Protein AF-A0A191ZYH9-F1 (afdb_monomer_lite)

Secondary structure (DSSP, 8-state):
-TT--BTTTB-EEEEEEEETTEEEEEEEE-SB-TTT--B--SS-SSHHHHHHHHHHHHHHHHHTTPPB-PPPTT--------TTSTTHHHHHHHHHHHHHHHHHHHHTTS--SHHHHHHHHHHTT-EEEEE-SSEEEEEPTT-SSEEEEESGGGSTT--HHHHHHHHHHHHSPB---HHHHHHHHHHHHHHHHHHHHHHIIIIISPPP---------PPPGGGS-HHHHHHHHHHHHTTPPPPPPP----------------THHHHHHHHHHTTS----------------

Organism: NCBI:txid190721

Sequence (292 aa):
MPGLEVDKNFADFWVLHRDKSNVELHFLVANTELKTGQQLNIHPPGQKNIDFFNAFSAVMNDNFGFAQVVPDPLKIALKPFEAKSPNGKKDKKAKNDFAQVLHSEIVNGAISNRNQLIGYMKRHGLDVQAVGSEFVTVRLPGAGRNTRLKGPLFSKDSDYAALVAEHHQSKISKFLTPAEAKDQQEKLIVGIRARTVFNQRRYLTPKPGAKRTHSASKLPTANLPHRVARRQDEQDQKVKPVTSLSTTGSLHILHRPAAKPNSLEIVLSVMLLILSPLHHPTSAEEPASHQS

Foldseek 3Di:
DQQDDEPQFKDKDWDWDDPDNDTDIDMDIPLAGPPPRHGNDPQDDDDLSVLLVLLVQQLVCQVVVHFRQQDQQLQFPDPQDPPPDPVSVVVVVVVVVVSVVLSVCLLVPVDQAQVSSVVVCVVVPWAFDDQDQFWTWTDDVPDPDIDITGGLRRHHPRGSVVSSVSNVVSPDGHHDDPVRSVVSVVSNVVSSVVVSVVCCVPPVDDDPDPPPPPPPPPDPCPPPDPVVVVVVVVVVVVDDDDDDDDDDDDDDDDDDDDDDDDPVCVVVVVVVVSRDDDDDDDDDDDDDDDDD

Radius of gyration: 28.48 Å; chains: 1; bounding box: 78×46×101 Å

Structure (mmCIF, N/CA/C/O backbone):
data_AF-A0A191ZYH9-F1
#
_entry.id   AF-A0A191ZYH9-F1
#
loop_
_atom_site.group_PDB
_atom_site.id
_atom_site.type_symbol
_atom_site.label_atom_id
_atom_site.label_alt_id
_atom_site.label_comp_id
_atom_site.label_asym_id
_atom_site.label_entity_id
_atom_site.label_seq_id
_atom_site.pdbx_PDB_ins_code
_atom_site.Cartn_x
_atom_site.Cartn_y
_atom_site.Cartn_z
_atom_site.occupancy
_atom_site.B_iso_or_equiv
_atom_site.auth_seq_id
_atom_site.auth_comp_id
_atom_site.auth_asym_id
_atom_site.auth_atom_id
_atom_site.pdbx_PDB_model_num
ATOM 1 N N . MET A 1 1 ? -11.128 -2.055 18.474 1.00 86.31 1 MET A N 1
ATOM 2 C CA . MET A 1 1 ? -11.125 -0.712 17.848 1.00 86.31 1 MET A CA 1
ATOM 3 C C . MET A 1 1 ? -10.832 0.353 18.909 1.00 86.31 1 MET A C 1
ATOM 5 O O . MET A 1 1 ? -11.530 0.333 19.914 1.00 86.31 1 MET A O 1
ATOM 9 N N . PRO A 1 2 ? -9.851 1.267 18.740 1.00 91.75 2 PRO A N 1
ATOM 10 C CA . PRO A 1 2 ? -9.427 2.179 19.813 1.00 91.75 2 PRO A CA 1
ATOM 11 C C . PRO A 1 2 ? -10.582 2.976 20.438 1.00 91.75 2 PRO A C 1
ATOM 13 O O . PRO A 1 2 ? -11.322 3.655 19.721 1.00 91.75 2 PRO A O 1
ATOM 16 N N . GLY A 1 3 ? -10.743 2.877 21.759 1.00 92.38 3 GLY A N 1
ATOM 17 C CA . GLY A 1 3 ? -11.747 3.621 22.525 1.00 92.38 3 GLY A CA 1
ATOM 18 C C . GLY A 1 3 ? -13.200 3.168 22.364 1.00 92.38 3 GLY A C 1
ATOM 19 O O . GLY A 1 3 ? -14.081 3.884 22.828 1.00 92.38 3 GLY A O 1
ATOM 20 N N . LEU A 1 4 ? -13.461 2.037 21.700 1.00 93.12 4 LEU A N 1
ATOM 21 C CA . LEU A 1 4 ? -14.793 1.446 21.546 1.00 93.12 4 LEU A CA 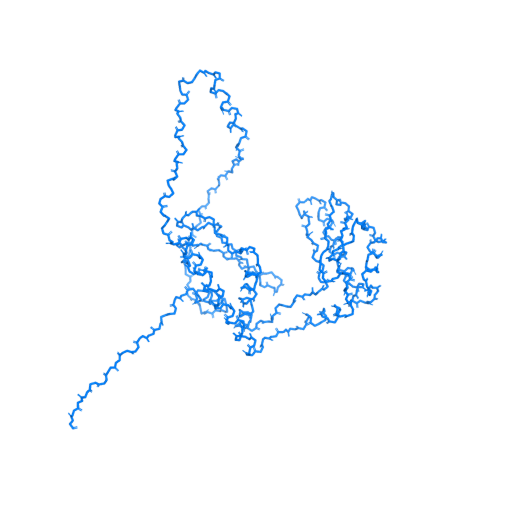1
ATOM 22 C C . LEU A 1 4 ? -14.810 0.031 22.136 1.00 93.12 4 LEU A C 1
ATOM 24 O O . LEU A 1 4 ? -13.817 -0.688 22.033 1.00 93.12 4 LEU A O 1
ATOM 28 N N . GLU A 1 5 ? -15.943 -0.373 22.703 1.00 92.94 5 GLU A N 1
ATOM 29 C CA . GLU A 1 5 ? -16.134 -1.699 23.302 1.00 92.94 5 GLU A CA 1
ATOM 30 C C . GLU A 1 5 ? -16.643 -2.720 22.261 1.00 92.94 5 GLU A C 1
ATOM 32 O O . GLU A 1 5 ? -17.544 -2.414 21.470 1.00 92.94 5 GLU A O 1
ATOM 37 N N . VAL A 1 6 ? -16.066 -3.929 22.269 1.00 91.19 6 VAL A N 1
ATOM 38 C CA . VAL A 1 6 ? -16.527 -5.094 21.480 1.00 91.19 6 VAL A CA 1
ATOM 39 C C . VAL A 1 6 ? -17.964 -5.446 21.867 1.00 91.19 6 VAL A C 1
ATOM 41 O O . VAL A 1 6 ? -18.349 -5.275 23.022 1.00 91.19 6 VAL A O 1
ATOM 44 N N . ASP A 1 7 ? -18.769 -5.865 20.890 1.00 89.81 7 ASP A N 1
ATOM 45 C CA . ASP A 1 7 ? -20.184 -6.271 20.990 1.00 89.81 7 ASP A CA 1
ATOM 46 C C . ASP A 1 7 ? -21.160 -5.208 21.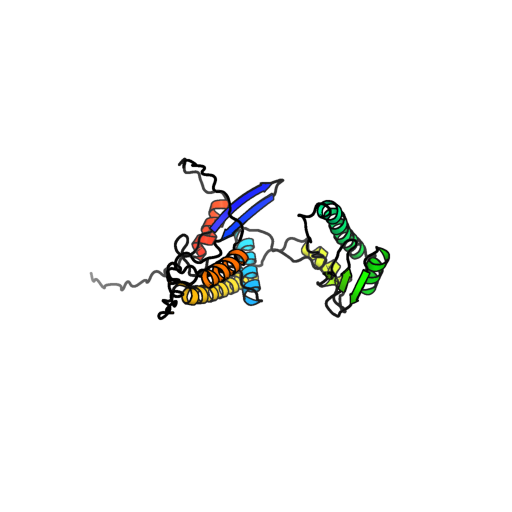513 1.00 89.81 7 ASP A C 1
ATOM 48 O O . ASP A 1 7 ? -22.379 -5.374 21.465 1.00 89.81 7 ASP A O 1
ATOM 52 N N . LYS A 1 8 ? -20.642 -4.062 21.951 1.00 92.75 8 LYS A N 1
ATOM 53 C CA . LYS A 1 8 ? -21.421 -2.922 22.425 1.00 92.75 8 LYS A CA 1
ATOM 54 C C . LYS A 1 8 ? -21.371 -1.759 21.453 1.00 92.75 8 LYS A C 1
ATOM 56 O O . LYS A 1 8 ? -22.404 -1.151 21.192 1.00 92.75 8 LYS A O 1
ATOM 61 N N . ASN A 1 9 ? -20.185 -1.418 20.952 1.00 93.75 9 ASN A N 1
ATOM 62 C CA . ASN A 1 9 ? -19.989 -0.305 20.025 1.00 93.75 9 ASN A CA 1
ATOM 63 C C . ASN A 1 9 ? -19.652 -0.773 18.612 1.00 93.75 9 ASN A C 1
ATOM 65 O O . ASN A 1 9 ? -20.014 -0.118 17.637 1.00 93.75 9 ASN A O 1
ATOM 69 N N . PHE A 1 10 ? -18.959 -1.898 18.480 1.00 94.12 10 PHE A N 1
ATOM 70 C CA . PHE A 1 10 ? -18.644 -2.489 17.187 1.00 94.12 10 PHE A CA 1
ATOM 71 C C . PHE A 1 10 ? -18.711 -4.009 17.282 1.00 94.12 10 PHE A C 1
ATOM 73 O O . PHE A 1 10 ? -18.516 -4.571 18.353 1.00 94.12 10 PHE A O 1
ATOM 80 N N . ALA A 1 11 ? -18.966 -4.646 16.146 1.00 91.94 11 ALA A N 1
ATOM 81 C CA . ALA A 1 11 ? -18.867 -6.087 15.988 1.00 91.94 11 ALA A CA 1
ATOM 82 C C . ALA A 1 11 ? -17.930 -6.382 14.820 1.00 91.94 11 ALA A C 1
ATOM 84 O O . ALA A 1 11 ? -17.982 -5.704 13.780 1.00 91.94 11 ALA A O 1
ATOM 85 N N . ASP A 1 12 ? -17.089 -7.387 15.001 1.00 91.62 12 ASP A N 1
ATOM 86 C CA . ASP A 1 12 ? -16.217 -7.944 13.986 1.00 91.62 12 ASP A CA 1
ATOM 87 C C . ASP A 1 12 ? -16.414 -9.457 13.861 1.00 91.62 12 ASP A C 1
ATOM 89 O O . ASP A 1 12 ? -16.941 -10.135 14.738 1.00 91.62 12 ASP A O 1
ATOM 93 N N . PHE A 1 13 ? -16.056 -9.985 12.699 1.00 91.75 13 PHE A N 1
ATOM 94 C CA . PHE A 1 13 ? -16.182 -11.394 12.371 1.00 91.75 13 PHE A CA 1
ATOM 95 C C . PHE A 1 13 ? -14.953 -11.829 11.594 1.00 91.75 13 PHE A C 1
ATOM 97 O O . PHE A 1 13 ? -14.580 -11.184 10.615 1.00 91.75 13 PHE A O 1
ATOM 104 N N . TRP A 1 14 ? -14.339 -12.927 12.017 1.00 92.44 14 TRP A N 1
ATOM 105 C CA . TRP A 1 14 ? -13.072 -13.407 11.485 1.00 92.44 14 TRP A CA 1
ATOM 106 C C . TRP A 1 14 ? -13.257 -14.757 10.796 1.00 92.44 14 TRP A C 1
ATOM 108 O O . TRP A 1 14 ? -13.919 -15.651 11.319 1.00 92.44 14 TRP A O 1
ATOM 118 N N . VAL A 1 15 ? -12.644 -14.909 9.625 1.00 91.44 15 VAL A N 1
ATOM 119 C CA . VAL A 1 15 ? -12.642 -16.144 8.842 1.00 91.44 15 VAL A CA 1
ATOM 120 C C . VAL A 1 15 ? -11.205 -16.553 8.577 1.00 91.44 15 VAL A C 1
ATOM 122 O O . VAL A 1 15 ? -10.461 -15.857 7.886 1.00 91.44 15 VAL A O 1
ATOM 125 N N . LEU A 1 16 ? -10.831 -17.707 9.116 1.00 90.75 16 LEU A N 1
ATOM 126 C CA . LEU A 1 16 ? -9.547 -18.340 8.863 1.00 90.75 16 LEU A CA 1
ATOM 127 C C . LEU A 1 16 ? -9.674 -19.275 7.658 1.00 90.75 16 LEU A C 1
ATOM 129 O O . LEU A 1 16 ? -10.342 -20.305 7.732 1.00 90.75 16 LEU A O 1
ATOM 133 N N . HIS A 1 17 ? -9.006 -18.942 6.564 1.00 90.12 17 HIS A N 1
ATOM 134 C CA . HIS A 1 17 ? -8.813 -19.830 5.428 1.00 90.12 17 HIS A CA 1
ATOM 135 C C . HIS A 1 17 ? -7.447 -20.510 5.537 1.00 90.12 17 HIS A C 1
ATOM 137 O O . HIS A 1 17 ? -6.423 -19.871 5.777 1.00 90.12 17 HIS A O 1
ATOM 143 N N . ARG A 1 18 ? -7.430 -21.830 5.355 1.00 88.19 18 ARG A N 1
ATOM 144 C CA . ARG A 1 18 ? -6.206 -22.628 5.245 1.00 88.19 18 ARG A CA 1
ATOM 145 C C . ARG A 1 18 ? -6.227 -23.292 3.871 1.00 88.19 18 ARG A C 1
ATOM 147 O O . ARG A 1 18 ? -6.853 -24.336 3.719 1.00 88.19 18 ARG A O 1
ATOM 154 N N . ASP A 1 19 ? -5.609 -22.664 2.873 1.00 81.81 19 ASP A N 1
ATOM 155 C CA . ASP A 1 19 ? -5.443 -23.240 1.527 1.00 81.81 19 ASP A CA 1
ATOM 156 C C . ASP A 1 19 ? -3.950 -23.321 1.183 1.00 81.81 19 ASP A C 1
ATOM 158 O O . ASP A 1 19 ? -3.183 -22.413 1.499 1.00 81.81 19 ASP A O 1
ATOM 162 N N . LYS A 1 20 ? -3.543 -24.420 0.535 1.00 62.19 20 LYS A N 1
ATOM 163 C CA . LYS A 1 20 ? -2.220 -24.626 -0.097 1.00 62.19 20 LYS A CA 1
ATOM 164 C C . LYS A 1 20 ? -1.048 -23.977 0.648 1.00 62.19 20 LYS A C 1
ATOM 166 O O . LYS A 1 20 ? -0.372 -23.103 0.111 1.00 62.19 20 LYS A O 1
ATOM 171 N N . SER A 1 21 ? -0.794 -24.432 1.874 1.00 76.12 21 SER A N 1
ATOM 172 C CA . SER A 1 21 ? 0.316 -24.012 2.754 1.00 76.12 21 SER A CA 1
ATOM 173 C C . SER A 1 21 ? 0.259 -22.590 3.328 1.00 76.12 21 SER A C 1
ATOM 175 O O . SER A 1 21 ? 1.057 -22.287 4.210 1.00 76.12 21 SER A O 1
ATOM 177 N N . ASN A 1 22 ? -0.707 -21.756 2.930 1.00 77.12 22 ASN A N 1
ATOM 178 C CA . ASN A 1 22 ? -0.874 -20.412 3.477 1.00 77.12 22 ASN A CA 1
ATOM 179 C C . ASN A 1 22 ? -2.075 -20.329 4.421 1.00 77.12 22 ASN A C 1
ATOM 181 O O . ASN A 1 22 ? -3.133 -20.926 4.203 1.00 77.12 22 ASN A O 1
ATOM 185 N N . VAL A 1 23 ? -1.895 -19.549 5.482 1.00 86.00 23 VAL A N 1
ATOM 186 C CA . VAL A 1 23 ? -2.974 -19.140 6.373 1.00 86.00 23 VAL A CA 1
ATOM 187 C C . VAL A 1 23 ? -3.414 -17.744 5.955 1.00 86.00 23 VAL A C 1
ATOM 189 O O . VAL A 1 23 ? -2.651 -16.788 6.062 1.00 86.00 23 VAL A O 1
ATOM 192 N N . GLU A 1 24 ? -4.650 -17.632 5.487 1.00 87.19 24 GLU A N 1
ATOM 193 C CA . GLU A 1 24 ? -5.276 -16.359 5.149 1.00 87.19 24 GLU A CA 1
ATOM 194 C C . GLU A 1 24 ? -6.335 -16.034 6.199 1.00 87.19 24 GLU A C 1
ATOM 196 O O . GLU A 1 24 ? -7.191 -16.857 6.522 1.00 87.19 24 GLU A O 1
ATOM 201 N N . LEU A 1 25 ? -6.280 -14.825 6.749 1.00 87.88 25 LEU A N 1
ATOM 202 C CA . LEU A 1 25 ? -7.229 -14.363 7.748 1.00 87.88 25 LEU A CA 1
ATOM 203 C C . LEU A 1 25 ? -8.025 -13.197 7.169 1.00 87.88 25 LEU A C 1
ATOM 205 O O . LEU A 1 25 ? -7.507 -12.096 6.982 1.00 87.88 25 LEU A O 1
ATOM 209 N N . HIS A 1 26 ? -9.292 -13.448 6.867 1.00 89.81 26 HIS A N 1
ATOM 210 C CA . HIS A 1 26 ? -10.232 -12.403 6.496 1.00 89.81 26 HIS A CA 1
ATOM 211 C C . HIS A 1 26 ? -10.975 -11.924 7.732 1.00 89.81 26 HIS A C 1
ATOM 213 O O . HIS A 1 26 ? -11.264 -12.701 8.639 1.00 89.81 26 HIS A O 1
ATOM 219 N N . PHE A 1 27 ? -11.336 -10.649 7.741 1.00 91.12 27 PHE A N 1
ATOM 220 C CA . PHE A 1 27 ? -12.215 -10.112 8.761 1.00 91.12 27 PHE A CA 1
ATOM 221 C C . PHE A 1 27 ? -13.241 -9.173 8.143 1.00 91.12 27 PHE A C 1
ATOM 223 O O . PHE A 1 27 ? -13.002 -8.527 7.118 1.00 91.12 27 PHE A O 1
ATOM 230 N N . LEU A 1 28 ? -14.401 -9.115 8.778 1.00 90.31 28 LEU A N 1
ATOM 231 C CA . LEU A 1 28 ? -15.476 -8.189 8.489 1.00 90.31 28 LEU A CA 1
ATOM 232 C C . LEU A 1 28 ? -15.724 -7.370 9.745 1.00 90.31 28 LEU A C 1
ATOM 234 O O . LEU A 1 28 ? -15.682 -7.896 10.849 1.00 90.31 28 LEU A O 1
ATOM 238 N N . VAL A 1 29 ? -16.001 -6.084 9.573 1.00 90.50 29 VAL A N 1
ATOM 239 C CA . VAL A 1 29 ? -16.438 -5.211 10.664 1.00 90.50 29 VAL A CA 1
ATOM 240 C C . VAL A 1 29 ? -17.733 -4.557 10.233 1.00 90.50 29 VAL A C 1
ATOM 242 O O . VAL A 1 29 ? -17.851 -4.116 9.083 1.00 90.50 29 VAL A O 1
ATOM 245 N N . ALA A 1 30 ? -18.700 -4.475 11.146 1.00 91.62 30 ALA A N 1
ATOM 246 C CA . ALA A 1 30 ? -19.907 -3.704 10.903 1.00 91.62 30 ALA A CA 1
ATOM 247 C C . ALA A 1 30 ? -19.522 -2.262 10.531 1.00 91.62 30 ALA A C 1
ATOM 249 O O . ALA A 1 30 ? -18.830 -1.564 11.272 1.00 91.62 30 ALA A O 1
ATOM 250 N N . ASN A 1 31 ? -19.998 -1.786 9.380 1.00 93.69 31 ASN A N 1
ATOM 251 C CA . ASN A 1 31 ? -19.750 -0.419 8.907 1.00 93.69 31 ASN A CA 1
ATOM 252 C C . ASN A 1 31 ? -20.558 0.643 9.682 1.00 93.69 31 ASN A C 1
ATOM 254 O O . ASN A 1 31 ? -20.683 1.784 9.231 1.00 93.69 31 ASN A O 1
ATOM 258 N N . THR A 1 32 ? -21.140 0.257 10.816 1.00 94.19 32 THR A N 1
ATOM 259 C CA . THR A 1 32 ? -22.060 1.026 11.645 1.00 94.19 32 THR A CA 1
ATOM 260 C C . THR A 1 32 ? -21.678 0.814 13.104 1.00 94.19 32 THR A C 1
ATOM 262 O O . THR A 1 32 ? -21.444 -0.316 13.527 1.00 94.19 32 THR A O 1
ATOM 265 N N . GLU A 1 33 ? -21.606 1.899 13.869 1.00 94.69 33 GLU A N 1
ATOM 266 C CA . GLU A 1 33 ? -21.411 1.848 15.315 1.00 94.69 33 GLU A CA 1
ATOM 267 C C . GLU A 1 33 ? -22.738 1.458 15.979 1.00 94.69 33 GLU A C 1
ATOM 269 O O . GLU A 1 33 ? -23.782 2.062 15.712 1.00 94.69 33 GLU A O 1
ATOM 274 N N . LEU A 1 34 ? -22.692 0.409 16.800 1.00 93.56 34 LEU A N 1
ATOM 275 C CA . LEU A 1 34 ? -23.867 -0.359 17.213 1.00 93.56 34 LEU A CA 1
ATOM 276 C C . LEU A 1 34 ? -24.820 0.427 18.123 1.00 93.56 34 LEU A C 1
ATOM 278 O O . LEU A 1 34 ? -26.026 0.193 18.066 1.00 93.56 34 LEU A O 1
ATOM 282 N N . LYS A 1 35 ? -24.328 1.384 18.925 1.00 92.44 35 LYS A N 1
ATOM 283 C CA . LYS A 1 35 ? -25.194 2.189 19.807 1.00 92.44 35 LYS A CA 1
ATOM 284 C C . LYS A 1 35 ? -25.857 3.363 19.106 1.00 92.44 35 LYS A C 1
ATOM 286 O O . LYS A 1 35 ? -27.018 3.671 19.359 1.00 92.44 35 LYS A O 1
ATOM 291 N N . THR A 1 36 ? -25.103 4.076 18.283 1.00 90.62 36 THR A N 1
ATOM 292 C CA . THR A 1 36 ? -25.531 5.349 17.694 1.00 90.62 36 THR A CA 1
ATOM 293 C C . THR A 1 36 ? -26.125 5.188 16.300 1.00 90.62 36 THR A C 1
ATOM 295 O O . THR A 1 36 ? -26.728 6.136 15.792 1.00 90.62 36 THR A O 1
ATOM 298 N N . GLY A 1 37 ? -25.937 4.033 15.652 1.00 91.44 37 GLY A N 1
ATOM 299 C CA . GLY A 1 37 ? -26.361 3.790 14.270 1.00 91.44 37 GLY A CA 1
ATOM 300 C C . GLY A 1 37 ? -25.603 4.646 13.249 1.00 91.44 37 GLY A C 1
ATOM 301 O O . GLY A 1 37 ? -26.034 4.796 12.107 1.00 91.44 37 GLY A O 1
ATOM 302 N N . GLN A 1 38 ? -24.498 5.272 13.658 1.00 91.56 38 GLN A N 1
ATOM 303 C CA . GLN A 1 38 ? -23.696 6.129 12.793 1.00 91.56 38 GLN A CA 1
ATOM 304 C C . GLN A 1 38 ? -22.694 5.295 12.009 1.00 91.56 38 GLN A C 1
ATOM 306 O O . GLN A 1 38 ? -22.170 4.311 12.519 1.00 91.56 38 GLN A O 1
ATOM 311 N N . GLN A 1 39 ? -22.376 5.724 10.788 1.00 94.31 39 GLN A N 1
ATOM 312 C CA . GLN A 1 39 ? -21.370 5.041 9.983 1.00 94.31 39 GLN A CA 1
ATOM 313 C C . GLN A 1 39 ? -20.022 4.988 10.720 1.00 94.31 39 GLN A C 1
ATOM 315 O O . GLN A 1 39 ? -19.502 6.022 11.147 1.00 94.31 39 GLN A O 1
ATOM 320 N N . LEU A 1 40 ? -19.458 3.785 10.807 1.00 92.69 40 LEU A N 1
ATOM 321 C CA . LEU A 1 40 ? -18.174 3.476 11.420 1.00 92.69 40 LEU A CA 1
ATOM 322 C C . LEU A 1 40 ? -17.159 3.148 10.327 1.00 92.69 40 LEU A C 1
ATOM 324 O O . LEU A 1 40 ? -17.118 2.043 9.794 1.00 92.69 40 LEU A O 1
ATOM 328 N N . ASN A 1 41 ? -16.335 4.132 9.968 1.00 91.56 41 ASN A N 1
ATOM 329 C CA . ASN A 1 41 ? -15.239 3.918 9.028 1.00 91.56 41 ASN A CA 1
ATOM 330 C C . ASN A 1 41 ? -13.971 3.531 9.789 1.00 91.56 41 ASN A C 1
ATOM 332 O O . ASN A 1 41 ? -13.385 4.393 10.442 1.00 91.56 41 ASN A O 1
ATOM 336 N N . ILE A 1 42 ? -13.542 2.273 9.681 1.00 89.62 42 ILE A N 1
ATOM 337 C CA . ILE A 1 42 ? -12.370 1.731 10.388 1.00 89.62 42 ILE A CA 1
ATOM 338 C C . ILE A 1 42 ? -11.033 2.146 9.765 1.00 89.62 42 ILE A C 1
ATOM 340 O O . ILE A 1 42 ? -10.027 2.169 10.467 1.00 89.62 42 ILE A O 1
ATOM 344 N N . HIS A 1 43 ? -11.037 2.520 8.484 1.00 89.25 43 HIS A N 1
ATOM 345 C CA . HIS A 1 43 ? -9.844 2.851 7.708 1.00 89.25 43 HIS A CA 1
ATOM 346 C C . HIS A 1 43 ? -10.078 4.149 6.911 1.00 89.25 43 HIS A C 1
ATOM 348 O O . HIS A 1 43 ? -10.263 4.125 5.686 1.00 89.25 43 HIS A O 1
ATOM 354 N N . PRO A 1 44 ? -10.150 5.306 7.599 1.00 89.44 44 PRO A N 1
ATOM 355 C CA . PRO A 1 44 ? -10.304 6.595 6.939 1.00 89.44 44 PRO A CA 1
ATOM 356 C C . PRO A 1 44 ? -9.147 6.874 5.967 1.00 89.44 44 PRO A C 1
ATOM 358 O O . PRO A 1 44 ? -8.016 6.455 6.209 1.00 89.44 44 PRO A O 1
ATOM 361 N N . PRO A 1 45 ? -9.402 7.595 4.863 1.00 90.81 45 PRO A N 1
ATOM 362 C CA . PRO A 1 45 ? -8.341 7.973 3.940 1.00 90.81 45 PRO A CA 1
ATOM 363 C C . PRO A 1 45 ? -7.364 8.964 4.591 1.00 90.81 45 PRO A C 1
ATOM 365 O O . PRO A 1 45 ? -7.733 9.724 5.488 1.00 90.81 45 PRO A O 1
ATOM 368 N N . GLY A 1 46 ? -6.135 9.006 4.076 1.00 93.38 46 GLY A N 1
ATOM 369 C CA . GLY A 1 46 ? -5.127 10.007 4.434 1.00 93.38 46 GLY A CA 1
ATOM 370 C C . GLY A 1 46 ? -3.876 9.427 5.090 1.00 93.38 46 GLY A C 1
ATOM 371 O O . GLY A 1 46 ? -3.897 8.332 5.652 1.00 93.38 46 GLY A O 1
ATOM 372 N N . GLN A 1 47 ? -2.786 10.198 5.026 1.00 93.69 47 GLN A N 1
ATOM 373 C CA . GLN A 1 47 ? -1.449 9.747 5.419 1.00 93.69 47 GLN A CA 1
ATOM 374 C C . GLN A 1 47 ? -1.380 9.302 6.884 1.00 93.69 47 GLN A C 1
ATOM 376 O O . GLN A 1 47 ? -0.902 8.215 7.164 1.00 93.69 47 GLN A O 1
ATOM 381 N N . LYS A 1 48 ? -1.990 10.061 7.806 1.00 92.50 48 LYS A N 1
ATOM 382 C CA . LYS A 1 48 ? -2.009 9.716 9.239 1.00 92.50 48 LYS A CA 1
ATOM 383 C C . LYS A 1 48 ? -2.594 8.328 9.526 1.00 92.50 48 LYS A C 1
ATOM 385 O O . LYS A 1 48 ? -2.137 7.651 10.437 1.00 92.50 48 LYS A O 1
ATOM 390 N N . ASN A 1 49 ? -3.622 7.915 8.778 1.00 92.31 49 ASN A N 1
ATOM 391 C CA . ASN A 1 49 ? -4.203 6.583 8.939 1.00 92.31 49 ASN A CA 1
ATOM 392 C C . ASN A 1 49 ? -3.287 5.508 8.347 1.00 92.31 49 ASN A C 1
ATOM 394 O O . ASN A 1 49 ? -3.110 4.464 8.960 1.00 92.31 49 ASN A O 1
ATOM 398 N N . ILE A 1 50 ? -2.690 5.776 7.183 1.00 93.06 50 ILE A N 1
ATOM 399 C CA . ILE A 1 50 ? -1.717 4.871 6.557 1.00 93.06 50 ILE A CA 1
ATOM 400 C C . ILE A 1 50 ? -0.536 4.635 7.507 1.00 93.06 50 ILE A C 1
ATOM 402 O O . ILE A 1 50 ? -0.210 3.487 7.786 1.00 93.06 50 ILE A O 1
ATOM 406 N N . ASP A 1 51 ? 0.034 5.696 8.080 1.00 94.75 51 ASP A N 1
ATOM 407 C CA . ASP A 1 51 ? 1.152 5.605 9.025 1.00 94.75 51 ASP A CA 1
ATOM 408 C C . ASP A 1 51 ? 0.770 4.811 10.282 1.00 94.75 51 ASP A C 1
ATOM 410 O O . ASP A 1 51 ? 1.542 3.979 10.750 1.00 94.75 51 ASP A O 1
ATOM 414 N N . PHE A 1 52 ? -0.448 5.014 10.797 1.00 93.75 52 PHE A N 1
ATOM 415 C CA . PHE A 1 52 ? -0.970 4.262 11.938 1.00 93.75 52 PHE A CA 1
ATOM 416 C C . PHE A 1 52 ? -1.083 2.757 11.652 1.00 93.75 52 PHE A C 1
ATOM 418 O O . PHE A 1 52 ? -0.638 1.943 12.460 1.00 93.75 52 PHE A O 1
ATOM 425 N N . PHE A 1 53 ? -1.641 2.376 10.499 1.00 93.25 53 PHE A N 1
ATOM 426 C CA . PHE A 1 53 ? -1.752 0.969 10.097 1.00 93.25 53 PHE A CA 1
ATOM 427 C C . PHE A 1 53 ? -0.392 0.344 9.765 1.00 93.25 53 PHE A C 1
ATOM 429 O O . PHE A 1 53 ? -0.181 -0.836 10.050 1.00 93.25 53 PHE A O 1
ATOM 436 N N . ASN A 1 54 ? 0.539 1.121 9.209 1.00 94.69 54 ASN A N 1
ATOM 437 C CA . ASN A 1 54 ? 1.909 0.674 8.971 1.00 94.69 54 ASN A CA 1
ATOM 438 C C . ASN A 1 54 ? 2.630 0.396 10.296 1.00 94.69 54 ASN A C 1
ATOM 440 O O . ASN A 1 54 ? 3.209 -0.675 10.440 1.00 94.69 54 ASN A O 1
ATOM 444 N N . ALA A 1 55 ? 2.518 1.294 11.282 1.00 96.38 55 ALA A N 1
ATOM 445 C CA . ALA A 1 55 ? 3.080 1.088 12.617 1.00 96.38 55 ALA A CA 1
ATOM 446 C C . ALA A 1 55 ? 2.456 -0.126 13.320 1.00 96.38 55 ALA A C 1
ATOM 448 O O . ALA A 1 55 ? 3.171 -0.951 13.882 1.00 96.38 55 ALA A O 1
ATOM 449 N N . PHE A 1 56 ? 1.129 -0.287 13.230 1.00 95.38 56 PHE A N 1
ATOM 450 C CA . PHE A 1 56 ? 0.445 -1.483 13.728 1.00 95.38 56 PHE A CA 1
ATOM 451 C C . PHE A 1 56 ? 0.998 -2.756 13.083 1.00 95.38 56 PHE A C 1
ATOM 453 O O . PHE A 1 56 ? 1.373 -3.684 13.790 1.00 95.38 56 PHE A O 1
ATOM 460 N N . SER A 1 57 ? 1.093 -2.785 11.753 1.00 94.56 57 SER A N 1
ATOM 461 C CA . SER A 1 57 ? 1.612 -3.946 11.024 1.00 94.56 57 SER A CA 1
ATOM 462 C C . SER A 1 57 ? 3.054 -4.251 11.427 1.00 94.56 57 SER A C 1
ATOM 464 O O . SER A 1 57 ? 3.386 -5.409 11.654 1.00 94.56 57 SER A O 1
ATOM 466 N N . ALA A 1 58 ? 3.888 -3.220 11.579 1.00 96.44 58 ALA A N 1
ATOM 467 C CA . ALA A 1 58 ? 5.287 -3.377 11.940 1.00 96.44 58 ALA A CA 1
ATOM 468 C C . ALA A 1 58 ? 5.473 -3.967 13.343 1.00 96.44 58 ALA A C 1
ATOM 470 O O . ALA A 1 58 ? 6.214 -4.938 13.497 1.00 96.44 58 ALA A O 1
ATOM 471 N N . VAL A 1 59 ? 4.748 -3.434 14.331 1.00 97.31 59 VAL A N 1
ATOM 472 C CA . VAL A 1 59 ? 4.757 -3.936 15.715 1.00 97.31 59 VAL A CA 1
ATOM 473 C C . VAL A 1 59 ? 4.202 -5.355 15.793 1.00 97.31 59 VAL A C 1
ATOM 475 O O . VAL A 1 59 ? 4.756 -6.192 16.494 1.00 97.31 59 VAL A O 1
ATOM 478 N N . MET A 1 60 ? 3.122 -5.659 15.069 1.00 94.88 60 MET A N 1
ATOM 479 C CA . MET A 1 60 ? 2.560 -7.011 15.074 1.00 94.88 60 MET A CA 1
ATOM 480 C C . MET A 1 60 ? 3.523 -8.010 14.438 1.00 94.88 60 MET A C 1
ATOM 482 O O . MET A 1 60 ? 3.760 -9.066 15.014 1.00 94.88 60 MET A O 1
ATOM 486 N N . ASN A 1 61 ? 4.124 -7.669 13.298 1.00 95.69 61 ASN A N 1
ATOM 48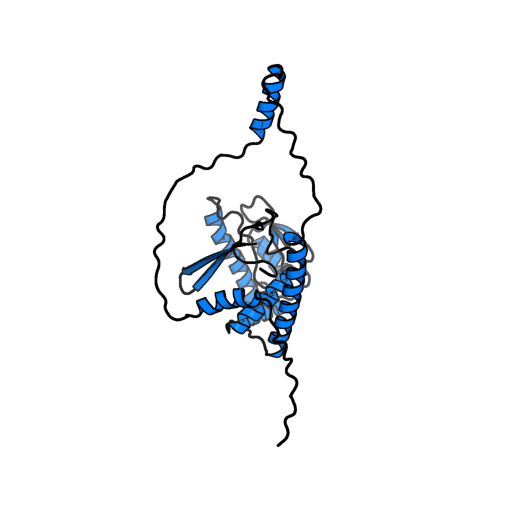7 C CA . ASN A 1 61 ? 5.131 -8.520 12.675 1.00 95.69 61 ASN A CA 1
ATOM 488 C C . ASN A 1 61 ? 6.297 -8.795 13.631 1.00 95.69 61 ASN A C 1
ATOM 490 O O . ASN A 1 61 ? 6.676 -9.949 13.791 1.00 95.69 61 ASN A O 1
ATOM 494 N N . ASP A 1 62 ? 6.802 -7.769 14.318 1.00 96.50 62 ASP A N 1
ATOM 495 C CA . ASP A 1 62 ? 7.877 -7.913 15.304 1.00 96.50 62 ASP A CA 1
ATOM 496 C C . ASP A 1 62 ? 7.472 -8.835 16.469 1.00 96.50 62 ASP A C 1
ATOM 498 O O . ASP A 1 62 ? 8.142 -9.830 16.739 1.00 96.50 62 ASP A O 1
ATOM 502 N N . ASN A 1 63 ? 6.299 -8.595 17.065 1.00 95.25 63 ASN A N 1
ATOM 503 C CA . ASN A 1 63 ? 5.76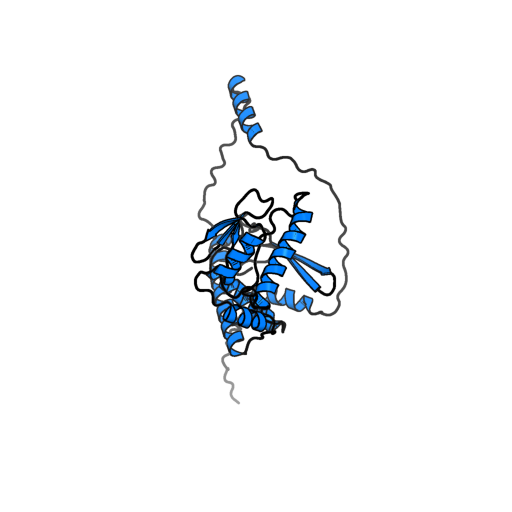7 -9.391 18.177 1.00 95.25 63 ASN A CA 1
ATOM 504 C C . ASN A 1 63 ? 5.576 -10.878 17.835 1.00 95.25 63 ASN A C 1
ATOM 506 O O . ASN A 1 63 ? 5.686 -11.730 18.716 1.00 95.25 63 ASN A O 1
ATOM 510 N N . PHE A 1 64 ? 5.255 -11.197 16.578 1.00 92.50 64 PHE A N 1
ATOM 511 C CA . PHE A 1 64 ? 5.066 -12.576 16.116 1.00 92.50 64 PHE A CA 1
ATOM 512 C C . PHE A 1 64 ? 6.302 -13.171 15.429 1.00 92.50 64 PHE A C 1
ATOM 514 O O . PHE A 1 64 ? 6.244 -14.311 14.966 1.00 92.50 64 PHE A O 1
ATOM 521 N N . GLY A 1 65 ? 7.417 -12.436 15.355 1.00 93.62 65 GLY A N 1
ATOM 522 C CA . GLY A 1 65 ? 8.629 -12.883 14.664 1.00 93.62 65 GLY A CA 1
ATOM 523 C C . GLY A 1 65 ? 8.463 -13.010 13.145 1.00 93.62 65 GLY A C 1
ATOM 524 O O . GLY A 1 65 ? 9.171 -13.787 12.504 1.00 93.62 65 GLY A O 1
ATOM 525 N N . PHE A 1 66 ? 7.516 -12.283 12.553 1.00 93.75 66 PHE A N 1
ATOM 526 C CA . PHE A 1 66 ? 7.315 -12.224 11.110 1.00 93.75 66 PHE A CA 1
ATOM 527 C C . PHE A 1 66 ? 8.238 -11.192 10.462 1.00 93.75 66 PHE A C 1
ATOM 529 O O . PHE A 1 66 ? 8.541 -10.140 11.027 1.00 93.75 66 PHE A O 1
ATOM 536 N N . ALA A 1 67 ? 8.650 -11.477 9.227 1.00 95.00 67 ALA A N 1
ATOM 537 C CA . ALA A 1 67 ? 9.371 -10.507 8.419 1.00 95.00 67 ALA A CA 1
ATOM 538 C C . ALA A 1 67 ? 8.484 -9.288 8.115 1.00 95.00 67 ALA A C 1
ATOM 540 O O . ALA A 1 67 ? 7.278 -9.397 7.884 1.00 95.00 67 ALA A O 1
ATOM 541 N N . GLN A 1 68 ? 9.106 -8.116 8.080 1.00 95.69 68 GLN A N 1
ATOM 542 C CA . GLN A 1 68 ? 8.463 -6.862 7.728 1.00 95.69 68 GLN A CA 1
ATOM 543 C C . GLN A 1 68 ? 8.079 -6.834 6.249 1.00 95.69 68 GLN A C 1
ATOM 545 O O . GLN A 1 68 ? 8.798 -7.335 5.383 1.00 95.69 68 GLN A O 1
ATOM 550 N N . VAL A 1 69 ? 6.945 -6.200 5.948 1.00 90.25 69 VAL A N 1
ATOM 551 C CA . VAL A 1 69 ? 6.461 -6.054 4.572 1.00 90.25 69 VAL A CA 1
ATOM 552 C C . VAL A 1 69 ? 7.238 -4.937 3.883 1.00 90.25 69 VAL A C 1
ATOM 554 O O . VAL A 1 69 ? 7.045 -3.760 4.186 1.00 90.25 69 VAL A O 1
ATOM 557 N N . VAL A 1 70 ? 8.088 -5.299 2.923 1.00 90.19 70 VAL A N 1
ATOM 558 C CA . VAL A 1 70 ? 8.815 -4.340 2.082 1.00 90.19 70 VAL A CA 1
ATOM 559 C C . VAL A 1 70 ? 8.087 -4.207 0.739 1.00 90.19 70 VAL A C 1
ATOM 561 O O . VAL A 1 70 ? 7.886 -5.214 0.054 1.00 90.19 70 VAL A O 1
ATOM 564 N N . PRO A 1 71 ? 7.632 -3.000 0.350 1.00 86.94 71 PRO A N 1
ATOM 565 C CA . PRO A 1 71 ? 6.979 -2.809 -0.935 1.00 86.94 71 PRO A CA 1
ATOM 566 C C . PRO A 1 71 ? 7.984 -3.023 -2.066 1.00 86.94 71 PRO A C 1
ATOM 568 O O . PRO A 1 71 ? 9.057 -2.435 -2.084 1.00 86.94 71 PRO A O 1
ATOM 571 N N . ASP A 1 72 ? 7.605 -3.853 -3.029 1.00 90.00 72 ASP A N 1
ATOM 572 C CA . ASP A 1 72 ? 8.396 -4.087 -4.231 1.00 90.00 72 ASP A CA 1
ATOM 573 C C . ASP A 1 72 ? 8.191 -2.921 -5.222 1.00 90.00 72 ASP A C 1
ATOM 575 O O . ASP A 1 72 ? 7.060 -2.726 -5.693 1.00 90.00 72 ASP A O 1
ATOM 579 N N . PRO A 1 73 ? 9.239 -2.141 -5.551 1.00 88.12 73 PRO A N 1
ATOM 580 C CA . PRO A 1 73 ? 9.123 -0.963 -6.412 1.00 88.12 73 PRO A CA 1
ATOM 581 C C . PRO A 1 73 ? 8.786 -1.306 -7.869 1.00 88.12 73 PRO A C 1
ATOM 583 O O . PRO A 1 73 ? 8.242 -0.461 -8.589 1.00 88.12 73 PRO A O 1
ATOM 586 N N . LEU A 1 74 ? 9.058 -2.544 -8.300 1.00 89.50 74 LEU A N 1
ATOM 587 C CA . LEU A 1 74 ? 8.738 -3.039 -9.640 1.00 89.50 74 LEU A CA 1
ATOM 588 C C . LEU A 1 74 ? 7.328 -3.630 -9.728 1.00 89.50 74 LEU A C 1
ATOM 590 O O . LEU A 1 74 ? 6.878 -4.020 -10.809 1.00 89.50 74 LEU A O 1
ATOM 594 N N . LYS A 1 75 ? 6.590 -3.693 -8.614 1.00 84.94 75 LYS A N 1
ATOM 595 C CA . LYS A 1 75 ? 5.237 -4.246 -8.601 1.00 84.94 75 LYS A CA 1
ATOM 596 C C . LYS A 1 75 ? 4.272 -3.343 -9.367 1.00 84.94 75 LYS A C 1
ATOM 598 O O . LYS A 1 75 ? 3.776 -2.335 -8.863 1.00 84.94 75 LYS A O 1
ATOM 603 N N . ILE A 1 76 ? 3.916 -3.763 -10.577 1.00 76.19 76 ILE A N 1
ATOM 604 C CA . ILE A 1 76 ? 2.924 -3.074 -11.402 1.00 76.19 76 ILE A CA 1
ATOM 605 C C . ILE A 1 76 ? 1.519 -3.436 -10.906 1.00 76.19 76 ILE A C 1
ATOM 607 O O . ILE A 1 76 ? 0.967 -4.493 -11.216 1.00 76.19 76 ILE A O 1
ATOM 611 N N . ALA A 1 77 ? 0.904 -2.538 -10.137 1.00 66.75 77 ALA A N 1
ATOM 612 C CA . ALA A 1 77 ? -0.476 -2.694 -9.690 1.00 66.75 77 ALA A CA 1
ATOM 613 C C . ALA A 1 77 ? -1.470 -2.360 -10.820 1.00 66.75 77 ALA A C 1
ATOM 615 O O . ALA A 1 77 ? -2.061 -1.278 -10.864 1.00 66.75 77 ALA A O 1
ATOM 616 N N . LEU A 1 78 ? -1.694 -3.301 -11.738 1.00 64.00 78 LEU A N 1
ATOM 617 C CA . LEU A 1 78 ? -2.836 -3.233 -12.649 1.00 64.00 78 LEU A CA 1
ATOM 618 C C . LEU A 1 78 ? -4.091 -3.640 -11.881 1.00 64.00 78 LEU A C 1
ATOM 620 O O . LEU A 1 78 ? -4.221 -4.786 -11.450 1.00 64.00 78 LEU A O 1
ATOM 624 N N . LYS A 1 79 ? -5.036 -2.708 -11.700 1.00 52.59 79 LYS A N 1
ATOM 625 C CA . LYS A 1 79 ? -6.343 -3.052 -11.126 1.00 52.59 79 LYS A CA 1
ATOM 626 C C . LYS A 1 79 ? -6.965 -4.172 -11.971 1.00 52.59 79 LYS A C 1
ATOM 628 O O . LYS A 1 79 ? -7.125 -3.981 -13.181 1.00 52.59 79 LYS A O 1
ATOM 633 N N . PRO A 1 80 ? -7.376 -5.302 -11.372 1.00 46.06 80 PRO A N 1
ATOM 634 C CA . PRO A 1 80 ? -8.217 -6.266 -12.061 1.00 46.06 80 PRO A CA 1
ATOM 635 C C . PRO A 1 80 ? -9.568 -5.598 -12.347 1.00 46.06 80 PRO A C 1
ATOM 637 O O . PRO A 1 80 ? -10.446 -5.557 -11.489 1.00 46.06 80 PRO A O 1
ATOM 640 N N . PHE A 1 81 ? -9.739 -5.002 -13.526 1.00 45.41 81 PHE A N 1
ATOM 641 C CA . PHE A 1 81 ? -11.061 -4.578 -13.976 1.00 45.41 81 PHE A CA 1
ATOM 642 C C . PHE A 1 81 ? -11.839 -5.826 -14.415 1.00 45.41 81 PHE A C 1
ATOM 644 O O . PHE A 1 81 ? -11.388 -6.556 -15.297 1.00 45.41 81 PHE A O 1
ATOM 651 N N . GLU A 1 82 ? -12.964 -6.055 -13.733 1.00 41.09 82 GLU A N 1
ATOM 652 C CA . GLU A 1 82 ? -14.041 -7.008 -14.035 1.00 41.09 82 GLU A CA 1
ATOM 653 C C . GLU A 1 82 ? -13.673 -8.498 -14.120 1.00 41.09 82 GLU A C 1
ATOM 655 O O . GLU A 1 82 ? -13.935 -9.177 -15.106 1.00 41.09 82 GLU A O 1
ATOM 660 N N . ALA A 1 83 ? -13.237 -9.084 -13.000 1.00 39.12 83 ALA A N 1
ATOM 661 C CA . ALA A 1 83 ? -13.255 -10.546 -12.821 1.00 39.12 83 ALA A CA 1
ATOM 662 C C . ALA A 1 83 ? -14.675 -11.176 -12.866 1.00 39.12 83 ALA A C 1
ATOM 664 O O . ALA A 1 83 ? -14.806 -12.391 -12.738 1.00 39.12 83 ALA A O 1
ATOM 665 N N . LYS A 1 84 ? -15.735 -10.365 -13.023 1.00 41.00 84 LYS A N 1
ATOM 666 C CA . LYS A 1 84 ? -17.141 -10.797 -13.096 1.00 41.00 84 LYS A CA 1
ATOM 667 C C . LYS A 1 84 ? -17.731 -10.784 -14.518 1.00 41.00 84 LYS A C 1
ATOM 669 O O . LYS A 1 84 ? -18.861 -11.228 -14.680 1.00 41.00 84 LYS A O 1
ATOM 674 N N . SER A 1 85 ? -16.999 -10.311 -15.533 1.00 41.06 85 SER A N 1
ATOM 675 C CA . SER A 1 85 ? -17.422 -10.405 -16.941 1.00 41.06 85 SER A CA 1
ATOM 676 C C . SER A 1 85 ? -16.937 -11.731 -17.557 1.00 41.06 85 SER A C 1
ATOM 678 O O . SER A 1 85 ? -15.802 -12.129 -17.276 1.00 41.06 85 SER A O 1
ATOM 680 N N . PRO A 1 86 ? -17.727 -12.419 -18.410 1.00 48.88 86 PRO A N 1
ATOM 681 C CA . PRO A 1 86 ? -17.299 -13.630 -19.122 1.00 48.88 86 PRO A CA 1
ATOM 682 C C . PRO A 1 86 ? -15.971 -13.467 -19.886 1.00 48.88 86 PRO A C 1
ATOM 684 O O . PRO A 1 86 ? -15.172 -14.404 -19.931 1.00 48.88 86 PRO A O 1
ATOM 687 N N . ASN A 1 87 ? -15.680 -12.262 -20.397 1.00 47.38 87 ASN A N 1
ATOM 688 C CA . ASN A 1 87 ? -14.418 -11.945 -21.083 1.00 47.38 87 ASN A CA 1
ATOM 689 C C . ASN A 1 87 ? -13.251 -11.686 -20.111 1.00 47.38 87 ASN A C 1
ATOM 691 O O . ASN A 1 87 ? -12.098 -11.986 -20.418 1.00 47.38 87 ASN A O 1
ATOM 695 N N . GLY A 1 88 ? -13.545 -11.247 -18.883 1.00 45.78 88 GLY A N 1
ATOM 696 C CA . GLY A 1 88 ? -12.542 -10.901 -17.874 1.00 45.78 88 GLY A CA 1
ATOM 697 C C . GLY A 1 88 ? -11.667 -12.074 -17.420 1.00 45.78 88 GLY A C 1
ATOM 698 O O . GLY A 1 88 ? -10.543 -11.853 -16.972 1.00 45.78 88 GLY A O 1
ATOM 699 N N . LYS A 1 89 ? -12.128 -13.328 -17.562 1.00 48.28 89 LYS A N 1
ATOM 700 C CA . LYS A 1 89 ? -11.315 -14.523 -17.253 1.00 48.28 89 LYS A CA 1
ATOM 701 C C . LYS A 1 89 ? -10.177 -14.739 -18.258 1.00 48.28 89 LYS A C 1
ATOM 703 O O . LYS A 1 89 ? -9.066 -15.044 -17.827 1.00 48.28 89 LYS A O 1
ATOM 708 N N . LYS A 1 90 ? -10.427 -14.557 -19.562 1.00 51.97 90 LYS A N 1
ATOM 709 C CA . LYS A 1 90 ? -9.382 -14.644 -20.602 1.00 51.97 90 LYS A CA 1
ATOM 710 C C . LYS A 1 90 ? -8.411 -13.463 -20.488 1.00 51.97 90 LYS A C 1
ATOM 712 O O . LYS A 1 90 ? -7.198 -13.659 -20.516 1.00 51.97 90 LYS A O 1
ATOM 717 N N . ASP A 1 91 ? -8.941 -12.276 -20.203 1.00 55.78 91 ASP A N 1
ATOM 718 C CA . ASP A 1 91 ? -8.148 -11.049 -20.077 1.00 55.78 91 ASP A CA 1
ATOM 719 C C . ASP A 1 91 ? -7.305 -10.992 -18.794 1.00 55.78 91 ASP A C 1
ATOM 721 O O . ASP A 1 91 ? -6.271 -10.325 -18.759 1.00 55.78 91 ASP A O 1
ATOM 725 N N . LYS A 1 92 ? -7.709 -11.683 -17.716 1.00 52.62 92 LYS A N 1
ATOM 726 C CA . LYS A 1 92 ? -6.937 -11.730 -16.462 1.00 52.62 92 LYS A CA 1
ATOM 727 C C . LYS A 1 92 ? -5.603 -12.451 -16.643 1.00 52.62 92 LYS A C 1
ATOM 729 O O . LYS A 1 92 ? -4.610 -11.979 -16.096 1.00 52.62 92 LYS A O 1
ATOM 734 N N . LYS A 1 93 ? -5.581 -13.553 -17.407 1.00 55.88 93 LYS A N 1
ATOM 735 C CA . LYS A 1 93 ? -4.342 -14.270 -17.736 1.00 55.88 93 LYS A CA 1
ATOM 736 C C . LYS A 1 93 ? -3.420 -13.353 -18.542 1.00 55.88 93 LYS A C 1
ATOM 738 O O . LYS A 1 93 ? -2.358 -13.017 -18.050 1.00 55.88 93 LYS A O 1
ATOM 743 N N . ALA A 1 94 ? -3.915 -12.780 -19.641 1.00 57.38 94 ALA A N 1
ATOM 744 C CA . ALA A 1 94 ? -3.149 -11.856 -20.483 1.00 57.38 94 ALA A CA 1
ATOM 745 C C . ALA A 1 94 ? -2.609 -10.608 -19.741 1.00 57.38 94 ALA A C 1
ATOM 747 O O . ALA A 1 94 ? -1.500 -10.159 -20.014 1.00 57.38 94 ALA A O 1
ATOM 748 N N . LYS A 1 95 ? -3.355 -10.038 -18.779 1.00 58.25 95 LYS A N 1
ATOM 749 C CA . LYS A 1 95 ? -2.891 -8.896 -17.958 1.00 58.25 95 LYS A CA 1
ATOM 750 C C . LYS A 1 95 ? -1.836 -9.289 -16.929 1.00 58.25 95 LYS A C 1
ATOM 752 O O . LYS A 1 95 ? -0.910 -8.516 -16.692 1.00 58.25 95 LYS A O 1
ATOM 757 N N . ASN A 1 96 ? -2.009 -10.445 -16.287 1.00 60.06 96 ASN A N 1
ATOM 758 C CA . ASN A 1 96 ? -1.014 -10.959 -15.354 1.00 60.06 96 ASN A CA 1
ATOM 759 C C . ASN A 1 96 ? 0.263 -11.308 -16.123 1.00 60.06 96 ASN A C 1
ATOM 761 O O . ASN A 1 96 ? 1.335 -10.885 -15.716 1.00 60.06 96 ASN A O 1
ATOM 765 N N . ASP A 1 97 ? 0.124 -11.942 -17.288 1.00 67.88 97 ASP A N 1
ATOM 766 C CA . ASP A 1 97 ? 1.218 -12.215 -18.216 1.00 67.88 97 ASP A CA 1
ATOM 767 C C . ASP A 1 97 ? 1.922 -10.910 -18.614 1.00 67.88 97 ASP A C 1
ATOM 769 O O . ASP A 1 97 ? 3.136 -10.835 -18.535 1.00 67.88 97 ASP A O 1
ATOM 773 N N . PHE A 1 98 ? 1.192 -9.833 -18.923 1.00 72.75 98 PHE A N 1
ATOM 774 C CA . PHE A 1 98 ? 1.799 -8.539 -19.258 1.00 72.75 98 PHE A CA 1
ATOM 775 C C . PHE A 1 98 ? 2.599 -7.910 -18.106 1.00 72.75 98 PHE A C 1
ATOM 777 O O . PHE A 1 98 ? 3.717 -7.443 -18.318 1.00 72.75 98 PHE A O 1
ATOM 784 N N . ALA A 1 99 ? 2.048 -7.880 -16.888 1.00 77.81 99 ALA A N 1
ATOM 785 C CA . ALA A 1 99 ? 2.766 -7.345 -15.730 1.00 77.81 99 ALA A CA 1
ATOM 786 C C . ALA A 1 99 ? 4.009 -8.187 -15.396 1.00 77.81 99 ALA A C 1
ATOM 788 O O . ALA A 1 99 ? 5.047 -7.620 -15.063 1.00 77.81 99 ALA A O 1
ATOM 789 N N . GLN A 1 100 ? 3.911 -9.514 -15.524 1.00 79.88 100 GLN A N 1
ATOM 790 C CA . GLN A 1 100 ? 5.032 -10.439 -15.339 1.00 79.88 100 GLN A CA 1
ATOM 791 C C . GLN A 1 100 ? 6.095 -10.262 -16.428 1.00 79.88 100 GLN A C 1
ATOM 793 O O . GLN A 1 100 ? 7.272 -10.162 -16.110 1.00 79.88 100 GLN A O 1
ATOM 798 N N . VAL A 1 101 ? 5.690 -10.139 -17.694 1.00 82.94 101 VAL A N 1
ATOM 799 C CA . VAL A 1 101 ? 6.598 -9.905 -18.824 1.00 82.94 101 VAL A CA 1
ATOM 800 C C . VAL A 1 101 ? 7.339 -8.585 -18.643 1.00 82.94 101 VAL A C 1
ATOM 802 O O . VAL A 1 101 ? 8.563 -8.589 -18.647 1.00 82.94 101 VAL A O 1
ATOM 805 N N . LEU A 1 102 ? 6.638 -7.472 -18.393 1.00 85.00 102 LEU A N 1
ATOM 806 C CA . LEU A 1 102 ? 7.302 -6.189 -18.135 1.00 85.00 102 LEU A CA 1
ATOM 807 C C . LEU A 1 102 ? 8.287 -6.276 -16.969 1.00 85.00 102 LEU A C 1
ATOM 809 O O . LEU A 1 102 ? 9.391 -5.751 -17.061 1.00 85.00 102 LEU A O 1
ATOM 813 N N . HIS A 1 103 ? 7.889 -6.941 -15.885 1.00 88.31 103 HIS A N 1
ATOM 814 C CA . HIS A 1 103 ? 8.757 -7.153 -14.738 1.00 88.31 103 HIS A CA 1
ATOM 815 C C . HIS A 1 103 ? 10.032 -7.912 -15.134 1.00 88.31 103 HIS A C 1
ATOM 817 O O . HIS A 1 103 ? 11.131 -7.457 -14.826 1.00 88.31 103 HIS A O 1
ATOM 823 N N . SER A 1 104 ? 9.907 -9.030 -15.853 1.00 88.94 104 SER A N 1
ATOM 824 C CA . SER A 1 104 ? 11.050 -9.811 -16.337 1.00 88.94 104 SER A CA 1
ATOM 825 C C . SER A 1 104 ? 11.964 -9.011 -17.265 1.00 88.94 104 SER A C 1
ATOM 827 O O . SER A 1 104 ? 13.177 -9.053 -17.096 1.00 88.94 104 SER A O 1
ATOM 829 N N . GLU A 1 105 ? 11.412 -8.251 -18.208 1.00 91.81 105 GLU A N 1
ATOM 830 C CA . GLU A 1 105 ? 12.193 -7.432 -19.149 1.00 91.81 105 GLU A CA 1
ATOM 831 C C . GLU A 1 105 ? 12.987 -6.326 -18.437 1.00 91.81 105 GLU A C 1
ATOM 833 O O . GLU A 1 105 ? 14.109 -6.008 -18.831 1.00 91.81 105 GLU A O 1
ATOM 838 N N . ILE A 1 106 ? 12.428 -5.755 -17.365 1.00 93.62 106 ILE A N 1
ATOM 839 C CA . ILE A 1 106 ? 13.113 -4.752 -16.540 1.00 93.62 106 ILE A CA 1
ATOM 840 C C . ILE A 1 106 ? 14.225 -5.401 -15.712 1.00 93.62 106 ILE A C 1
ATOM 842 O O . ILE A 1 106 ? 15.361 -4.935 -15.747 1.00 93.62 106 ILE A O 1
ATOM 846 N N . VAL A 1 107 ? 13.926 -6.496 -15.006 1.00 92.12 107 VAL A N 1
ATOM 847 C CA . VAL A 1 107 ? 14.913 -7.202 -14.169 1.00 92.12 107 VAL A CA 1
ATOM 848 C C . VAL A 1 107 ? 16.073 -7.753 -15.006 1.00 92.12 107 VAL A C 1
ATOM 850 O O . VAL A 1 107 ? 17.220 -7.686 -14.577 1.00 92.12 107 VAL A O 1
ATOM 853 N N . ASN A 1 108 ? 15.800 -8.227 -16.225 1.00 92.25 108 ASN A N 1
ATOM 854 C CA . ASN A 1 108 ? 16.821 -8.724 -17.151 1.00 92.25 108 ASN A CA 1
ATOM 855 C C . ASN A 1 108 ? 17.592 -7.603 -17.877 1.00 92.25 108 ASN A C 1
ATOM 857 O O . ASN A 1 108 ? 18.488 -7.893 -18.668 1.00 92.25 108 ASN A O 1
ATOM 861 N N . GLY A 1 109 ? 17.243 -6.331 -17.657 1.00 91.56 109 GLY A N 1
ATOM 862 C CA . GLY A 1 109 ? 17.924 -5.178 -18.252 1.00 91.56 109 GLY A CA 1
ATOM 863 C C . GLY A 1 109 ? 17.556 -4.872 -19.709 1.00 91.56 109 GLY A C 1
ATOM 864 O O . GLY A 1 109 ? 18.118 -3.942 -20.287 1.00 91.56 109 GLY A O 1
ATOM 865 N N . ALA A 1 110 ? 16.599 -5.591 -20.305 1.00 93.19 110 ALA A N 1
ATOM 866 C CA . ALA A 1 110 ? 16.085 -5.294 -21.645 1.00 93.19 110 ALA A CA 1
ATOM 867 C C . ALA A 1 110 ? 15.295 -3.971 -21.686 1.00 93.19 110 ALA A C 1
ATOM 869 O O . ALA A 1 110 ? 15.233 -3.305 -22.724 1.00 93.19 110 ALA A O 1
ATOM 870 N N . ILE A 1 111 ? 14.714 -3.575 -20.548 1.00 94.69 111 ILE A N 1
ATOM 871 C CA . ILE A 1 111 ? 14.130 -2.253 -20.318 1.00 94.69 111 ILE A CA 1
ATOM 872 C C . ILE A 1 111 ? 14.896 -1.574 -19.178 1.00 94.69 111 ILE A C 1
ATOM 874 O O . ILE A 1 111 ? 14.689 -1.887 -18.009 1.00 94.69 111 ILE A O 1
ATOM 878 N N . SER A 1 112 ? 15.740 -0.601 -19.514 1.00 95.31 112 SER A N 1
ATOM 879 C CA . SER A 1 112 ? 16.603 0.109 -18.558 1.00 95.31 112 SER A CA 1
ATOM 880 C C . SER A 1 112 ? 16.200 1.560 -18.299 1.00 95.31 112 SER A C 1
ATOM 882 O O . SER A 1 112 ? 16.857 2.262 -17.536 1.00 95.31 112 SER A O 1
ATOM 884 N N . ASN A 1 113 ? 15.141 2.054 -18.942 1.00 95.69 113 ASN A N 1
ATOM 885 C CA . ASN A 1 113 ? 14.612 3.390 -18.685 1.00 95.69 113 ASN A CA 1
ATOM 886 C C . ASN A 1 113 ? 13.151 3.529 -19.125 1.00 95.69 113 ASN A C 1
ATOM 888 O O . ASN A 1 113 ? 12.606 2.725 -19.888 1.00 95.69 113 ASN A O 1
ATOM 892 N N . ARG A 1 114 ? 12.536 4.632 -18.696 1.00 95.06 114 ARG A N 1
ATOM 893 C CA . ARG A 1 114 ? 11.136 4.963 -18.974 1.00 95.06 114 ARG A CA 1
ATOM 894 C C . ARG A 1 114 ? 10.793 5.021 -20.468 1.00 95.06 114 ARG A C 1
ATOM 896 O O . ARG A 1 114 ? 9.704 4.605 -20.862 1.00 95.06 114 ARG A O 1
ATOM 903 N N . ASN A 1 115 ? 11.693 5.528 -21.312 1.00 94.88 115 ASN A N 1
ATOM 904 C CA . ASN A 1 115 ? 11.438 5.630 -22.753 1.00 94.88 115 ASN A CA 1
ATOM 905 C C . ASN A 1 115 ? 11.410 4.246 -23.406 1.00 94.88 115 ASN A C 1
ATOM 907 O O . ASN A 1 115 ? 10.530 3.973 -24.225 1.00 94.88 115 ASN A O 1
ATOM 911 N N . GLN A 1 116 ? 12.321 3.356 -23.005 1.00 95.44 116 GLN A N 1
ATOM 912 C CA . GLN A 1 116 ? 12.306 1.959 -23.433 1.00 95.44 116 GLN A CA 1
ATOM 913 C C . GLN A 1 116 ? 11.048 1.237 -22.950 1.00 95.44 116 GLN A C 1
ATOM 915 O O . GLN A 1 116 ? 10.443 0.520 -23.746 1.00 95.44 116 GLN A O 1
ATOM 920 N N . LEU A 1 117 ? 10.599 1.491 -21.713 1.00 93.62 117 LEU A N 1
ATOM 921 C CA . LEU A 1 117 ? 9.340 0.947 -21.197 1.00 93.62 117 LEU A CA 1
ATOM 922 C C . LEU A 1 117 ? 8.161 1.368 -22.084 1.00 93.62 117 LEU A C 1
ATOM 924 O O . LEU A 1 117 ? 7.421 0.522 -22.577 1.00 93.62 117 LEU A O 1
ATOM 928 N N . ILE A 1 118 ? 8.011 2.669 -22.348 1.00 93.31 118 ILE A N 1
ATOM 929 C CA . ILE A 1 118 ? 6.938 3.202 -23.204 1.00 93.31 118 ILE A CA 1
ATOM 930 C C . ILE A 1 118 ? 7.027 2.621 -24.624 1.00 93.31 118 ILE A C 1
ATOM 932 O O . ILE A 1 118 ? 6.005 2.255 -25.211 1.00 93.31 118 ILE A O 1
ATOM 936 N N . GLY A 1 119 ? 8.237 2.516 -25.180 1.00 93.38 119 GLY A N 1
ATOM 937 C CA . GLY A 1 119 ? 8.474 1.913 -26.491 1.00 93.38 119 GLY A CA 1
ATOM 938 C C . GLY A 1 119 ? 8.073 0.439 -26.539 1.00 93.38 119 GLY A C 1
ATOM 939 O O . GLY A 1 119 ? 7.414 0.018 -27.489 1.00 93.38 119 GLY A O 1
ATOM 940 N N . TYR A 1 120 ? 8.408 -0.328 -25.499 1.00 91.06 120 TYR A N 1
ATOM 941 C CA . TYR A 1 120 ? 7.999 -1.722 -25.350 1.00 91.06 120 TYR A CA 1
ATOM 942 C C . TYR A 1 120 ? 6.472 -1.835 -25.320 1.00 91.06 120 TYR A C 1
ATOM 944 O O . TYR A 1 120 ? 5.890 -2.559 -26.123 1.00 91.06 120 TYR A O 1
ATOM 952 N N . MET A 1 121 ? 5.799 -1.034 -24.489 1.00 87.69 121 MET A N 1
ATOM 953 C CA . MET A 1 121 ? 4.334 -1.023 -24.408 1.00 87.69 121 MET A CA 1
ATOM 954 C C . MET A 1 121 ? 3.680 -0.794 -25.781 1.00 87.69 121 MET A C 1
ATOM 956 O O . MET A 1 121 ? 2.786 -1.550 -26.161 1.00 87.69 121 MET A O 1
ATOM 960 N N . LYS A 1 122 ? 4.168 0.185 -26.556 1.00 89.44 122 LYS A N 1
ATOM 961 C CA . LYS A 1 122 ? 3.656 0.469 -27.908 1.00 89.44 122 LYS A CA 1
ATOM 962 C C . LYS A 1 122 ? 3.856 -0.699 -28.877 1.00 89.44 122 LYS A C 1
ATOM 964 O O . LYS A 1 122 ? 2.922 -1.054 -29.590 1.00 89.44 122 LYS A O 1
ATOM 969 N N . ARG A 1 123 ? 5.046 -1.317 -28.892 1.00 86.81 123 ARG A N 1
ATOM 970 C CA . ARG A 1 123 ? 5.340 -2.475 -29.762 1.00 86.81 123 ARG A CA 1
ATOM 971 C C . ARG A 1 123 ? 4.464 -3.686 -29.446 1.00 86.81 123 ARG A C 1
ATOM 973 O O . ARG A 1 123 ? 4.105 -4.425 -30.353 1.00 86.81 123 ARG A O 1
ATOM 980 N N . HIS A 1 124 ? 4.083 -3.851 -28.183 1.00 80.19 124 HIS A N 1
ATOM 981 C CA . HIS A 1 124 ? 3.223 -4.940 -27.719 1.00 80.19 124 HIS A CA 1
ATOM 982 C C . HIS A 1 124 ? 1.724 -4.581 -27.723 1.00 80.19 124 HIS A C 1
ATOM 984 O O . HIS A 1 124 ? 0.925 -5.224 -27.044 1.00 80.19 124 HIS A O 1
ATOM 990 N N . GLY A 1 125 ? 1.322 -3.571 -28.506 1.00 76.56 125 GLY A N 1
ATOM 991 C CA . GLY A 1 125 ? -0.086 -3.268 -28.779 1.00 76.56 125 GLY A CA 1
ATOM 992 C C . GLY A 1 125 ? -0.810 -2.485 -27.682 1.00 76.56 125 GLY A C 1
ATOM 993 O O . GLY A 1 125 ? -2.040 -2.429 -27.696 1.00 76.56 125 GLY A O 1
ATOM 994 N N . LEU A 1 126 ? -0.086 -1.875 -26.735 1.00 80.69 126 LEU A N 1
ATOM 995 C CA . LEU A 1 126 ? -0.679 -0.920 -25.802 1.00 80.69 126 LEU A CA 1
ATOM 996 C C . LEU A 1 126 ? -0.644 0.482 -26.398 1.00 80.69 126 LEU A C 1
ATOM 998 O O . LEU A 1 126 ? 0.408 1.030 -26.727 1.00 80.69 126 LEU A O 1
ATOM 1002 N N . ASP A 1 127 ? -1.818 1.090 -26.455 1.00 85.38 127 ASP A N 1
ATOM 1003 C CA . ASP A 1 127 ? -1.979 2.452 -26.928 1.00 85.38 127 ASP A CA 1
ATOM 1004 C C . ASP A 1 127 ? -1.675 3.434 -25.782 1.00 85.38 127 ASP A C 1
ATOM 1006 O O . ASP A 1 127 ? -2.377 3.483 -24.766 1.00 85.38 127 ASP A O 1
ATOM 1010 N N . VAL A 1 128 ? -0.575 4.180 -25.916 1.00 91.69 128 VAL A N 1
ATOM 1011 C CA . VAL A 1 128 ? -0.106 5.152 -24.919 1.00 91.69 128 VAL A CA 1
ATOM 1012 C C . VAL A 1 128 ? -0.741 6.508 -25.201 1.00 91.69 128 VAL A C 1
ATOM 1014 O O . VAL A 1 128 ? -0.333 7.227 -26.108 1.00 91.69 128 VAL A O 1
ATOM 1017 N N . GLN A 1 129 ? -1.711 6.864 -24.366 1.00 94.25 129 GLN A N 1
ATOM 1018 C CA . GLN A 1 129 ? -2.597 8.013 -24.545 1.00 94.25 129 GLN A CA 1
ATOM 1019 C C . GLN A 1 129 ? -2.026 9.306 -23.959 1.00 94.25 129 GLN A C 1
ATOM 1021 O O . GLN A 1 129 ? -2.264 10.390 -24.480 1.00 94.25 129 GLN A O 1
ATOM 1026 N N . ALA A 1 130 ? -1.294 9.207 -22.845 1.00 94.75 130 ALA A N 1
ATOM 1027 C CA . ALA A 1 130 ? -0.656 10.360 -22.215 1.00 94.75 130 ALA A CA 1
ATOM 1028 C C . ALA A 1 130 ? 0.553 9.939 -21.380 1.00 94.75 130 ALA A C 1
ATOM 1030 O O . ALA A 1 130 ? 0.525 8.909 -20.705 1.00 94.75 130 ALA A O 1
ATOM 1031 N N . VAL A 1 131 ? 1.583 10.780 -21.360 1.00 95.94 131 VAL A N 1
ATOM 1032 C CA . VAL A 1 131 ? 2.793 10.594 -20.554 1.00 95.94 131 VAL A CA 1
ATOM 1033 C C . VAL A 1 131 ? 2.948 11.833 -19.673 1.00 95.94 131 VAL A C 1
ATOM 1035 O O . VAL A 1 131 ? 3.211 12.919 -20.177 1.00 95.94 131 VAL A O 1
ATOM 1038 N N . GLY A 1 132 ? 2.709 11.687 -18.369 1.00 94.88 132 GLY A N 1
ATOM 1039 C CA . GLY A 1 132 ? 2.904 12.755 -17.379 1.00 94.88 132 GLY A CA 1
ATOM 1040 C C . GLY A 1 132 ? 4.309 12.725 -16.778 1.00 94.88 132 GLY A C 1
ATOM 1041 O O . GLY A 1 132 ? 5.159 11.976 -17.254 1.00 94.88 132 GLY A O 1
ATOM 1042 N N . SER A 1 133 ? 4.561 13.481 -15.706 1.00 94.88 133 SER A N 1
ATOM 1043 C CA . SER A 1 133 ? 5.777 13.294 -14.898 1.00 94.88 133 SER A CA 1
ATOM 1044 C C . SER A 1 133 ? 5.695 11.985 -14.107 1.00 94.88 133 SER A C 1
ATOM 1046 O O . SER A 1 133 ? 6.459 11.073 -14.373 1.00 94.88 133 SER A O 1
ATOM 1048 N N . GLU A 1 134 ? 4.663 11.825 -13.274 1.00 93.12 134 GLU A N 1
ATOM 1049 C CA . GLU A 1 134 ? 4.527 10.697 -12.329 1.00 93.12 134 GLU A CA 1
ATOM 1050 C C . GLU A 1 134 ? 3.669 9.525 -12.835 1.00 93.12 134 GLU A C 1
ATOM 1052 O O . GLU A 1 134 ? 3.228 8.669 -12.060 1.00 93.12 134 GLU A O 1
ATOM 1057 N N . PHE A 1 135 ? 3.301 9.521 -14.117 1.00 92.62 135 PHE A N 1
ATOM 1058 C CA . PHE A 1 135 ? 2.367 8.528 -14.643 1.00 92.62 135 PHE A CA 1
ATOM 1059 C C . PHE A 1 135 ? 2.469 8.320 -16.152 1.00 92.62 135 PHE A C 1
ATOM 1061 O O . PHE A 1 135 ? 2.841 9.223 -16.902 1.00 92.62 135 PHE A O 1
ATOM 1068 N N . VAL A 1 136 ? 1.994 7.156 -16.598 1.00 93.12 136 VAL A N 1
ATOM 1069 C CA . VAL A 1 136 ? 1.719 6.850 -18.009 1.00 93.12 136 VAL A CA 1
ATOM 1070 C C . VAL A 1 136 ? 0.273 6.378 -18.123 1.00 93.12 136 VAL A C 1
ATOM 1072 O O . VAL A 1 136 ? -0.174 5.522 -17.366 1.00 93.12 136 VAL A O 1
ATOM 1075 N N . THR A 1 137 ? -0.498 6.957 -19.035 1.00 92.50 137 THR A N 1
ATOM 1076 C CA . THR A 1 137 ? -1.881 6.548 -19.301 1.00 92.50 137 THR A CA 1
ATOM 1077 C C . THR A 1 137 ? -1.916 5.691 -20.551 1.00 92.50 137 THR A C 1
ATOM 1079 O O . THR A 1 137 ? -1.484 6.138 -21.612 1.00 92.50 137 THR A O 1
ATOM 1082 N N . VAL A 1 138 ? -2.454 4.480 -20.426 1.00 88.81 138 VAL A N 1
ATOM 1083 C CA . VAL A 1 138 ? -2.550 3.513 -21.521 1.00 88.81 138 VAL A CA 1
ATOM 1084 C C . VAL A 1 138 ? -3.968 3.006 -21.701 1.00 88.81 138 VAL A C 1
ATOM 1086 O O . VAL A 1 138 ? -4.735 2.908 -20.738 1.00 88.81 138 VAL A O 1
ATOM 1089 N N . ARG A 1 139 ? -4.318 2.642 -22.927 1.00 85.38 139 ARG A N 1
ATOM 1090 C CA . ARG A 1 139 ? -5.518 1.874 -23.226 1.00 85.38 139 ARG A CA 1
ATOM 1091 C C . ARG A 1 139 ? -5.114 0.418 -23.427 1.00 85.38 139 ARG A C 1
ATOM 1093 O O . ARG A 1 139 ? -4.327 0.096 -24.311 1.00 85.38 139 ARG A O 1
ATOM 1100 N N . LEU A 1 140 ? -5.622 -0.450 -22.554 1.00 76.88 140 LEU A N 1
ATOM 1101 C CA . LEU A 1 140 ? -5.380 -1.887 -22.658 1.00 76.88 140 LEU A CA 1
ATOM 1102 C C . LEU A 1 140 ? -6.200 -2.471 -23.822 1.00 76.88 140 LEU A C 1
ATOM 1104 O O . LEU A 1 140 ? -7.321 -2.001 -24.053 1.00 76.88 140 LEU A O 1
ATOM 1108 N N . PRO A 1 141 ? -5.702 -3.511 -24.511 1.00 70.50 141 PRO A N 1
ATOM 1109 C CA . PRO A 1 141 ? -6.480 -4.229 -25.516 1.00 70.50 141 PRO A CA 1
ATOM 1110 C C . PRO A 1 141 ? -7.826 -4.695 -24.943 1.00 70.50 141 PRO A C 1
ATOM 1112 O O . PRO A 1 141 ? -7.891 -5.197 -23.820 1.00 70.50 141 PRO A O 1
ATOM 1115 N N . GLY A 1 142 ? -8.915 -4.464 -25.679 1.00 70.88 142 GLY A N 1
ATOM 1116 C CA . GLY A 1 142 ? -10.276 -4.804 -25.243 1.00 70.88 142 GLY A CA 1
ATOM 1117 C C . GLY A 1 142 ? -10.866 -3.903 -24.146 1.00 70.88 142 GLY A C 1
ATOM 1118 O O . GLY A 1 142 ? -12.040 -4.049 -23.807 1.00 70.88 142 GLY A O 1
ATOM 1119 N N . ALA A 1 143 ? -10.112 -2.940 -23.602 1.00 70.94 143 ALA A N 1
ATOM 1120 C CA . ALA A 1 143 ? -10.630 -2.029 -22.587 1.00 70.94 143 ALA A CA 1
ATOM 1121 C C . ALA A 1 143 ? -11.381 -0.836 -23.206 1.00 70.94 143 ALA A C 1
ATOM 1123 O O . ALA A 1 143 ? -10.879 -0.112 -24.073 1.00 70.94 143 ALA A O 1
ATOM 1124 N N . GLY A 1 144 ? -12.581 -0.573 -22.682 1.00 76.25 144 GLY A N 1
ATOM 1125 C CA . GLY A 1 144 ? -13.390 0.598 -23.039 1.00 76.25 144 GLY A CA 1
ATOM 1126 C C . GLY A 1 144 ? -12.943 1.909 -22.380 1.00 76.25 144 GLY A C 1
ATOM 1127 O O . GLY A 1 144 ? -13.542 2.948 -22.637 1.00 76.25 144 GLY A O 1
ATOM 1128 N N . ARG A 1 145 ? -11.930 1.884 -21.501 1.00 82.62 145 ARG A N 1
ATOM 1129 C CA . ARG A 1 145 ? -11.448 3.063 -20.764 1.00 82.62 145 ARG A CA 1
ATOM 1130 C C . ARG A 1 145 ? -9.930 3.059 -20.617 1.00 82.62 145 ARG A C 1
ATOM 1132 O O . ARG A 1 145 ? -9.306 2.005 -20.496 1.00 82.62 145 ARG A O 1
ATOM 1139 N N . ASN A 1 146 ? -9.364 4.260 -20.552 1.00 89.25 146 ASN A N 1
ATOM 1140 C CA . ASN A 1 146 ? -7.945 4.476 -20.302 1.00 89.25 146 ASN A CA 1
ATOM 1141 C C . ASN A 1 146 ? -7.591 4.147 -18.842 1.00 89.25 146 ASN A C 1
ATOM 1143 O O . ASN A 1 146 ? -8.341 4.460 -17.915 1.00 89.25 146 ASN A O 1
ATOM 1147 N N . THR A 1 147 ? -6.426 3.539 -18.637 1.00 85.50 147 THR A N 1
ATOM 1148 C CA . THR A 1 147 ? -5.867 3.196 -17.326 1.00 85.50 147 THR A CA 1
ATOM 1149 C C . THR A 1 147 ? -4.613 4.021 -17.082 1.00 85.50 147 THR A C 1
ATOM 1151 O O . THR A 1 147 ? -3.670 3.989 -17.869 1.00 85.50 147 THR A O 1
ATOM 1154 N N . ARG A 1 148 ? -4.587 4.762 -15.971 1.00 90.06 148 ARG A N 1
ATOM 1155 C CA . ARG A 1 148 ? -3.391 5.485 -15.531 1.00 90.06 148 ARG A CA 1
ATOM 1156 C C . ARG A 1 148 ? -2.510 4.562 -14.693 1.00 90.06 148 ARG A C 1
ATOM 1158 O O . ARG A 1 148 ? -2.909 4.169 -13.599 1.00 90.06 148 ARG A O 1
ATOM 1165 N N . LEU A 1 149 ? -1.324 4.261 -15.203 1.00 88.50 149 LEU A N 1
ATOM 1166 C CA . LEU A 1 149 ? -0.260 3.553 -14.504 1.00 88.50 149 LEU A CA 1
ATOM 1167 C C . LEU A 1 149 ? 0.546 4.548 -13.675 1.00 88.50 149 LEU A C 1
ATOM 1169 O O . LEU A 1 149 ? 0.926 5.614 -14.164 1.00 88.50 149 LEU A O 1
ATOM 1173 N N . LYS A 1 150 ? 0.754 4.205 -12.408 1.00 88.56 150 LYS A N 1
ATOM 1174 C CA . LYS A 1 150 ? 1.487 5.000 -11.423 1.00 88.56 150 LYS A CA 1
ATOM 1175 C C . LYS A 1 150 ? 2.465 4.100 -10.686 1.00 88.56 150 LYS A C 1
ATOM 1177 O O . LYS A 1 150 ? 2.235 2.895 -10.596 1.00 88.56 150 LYS A O 1
ATOM 1182 N N . GLY A 1 151 ? 3.496 4.711 -10.124 1.00 88.94 151 GLY A N 1
ATOM 1183 C CA . GLY A 1 151 ? 4.517 4.037 -9.334 1.00 88.94 151 GLY A CA 1
ATOM 1184 C C . GLY A 1 151 ? 5.917 4.437 -9.784 1.00 88.94 151 GLY A C 1
ATOM 1185 O O . GLY A 1 151 ? 6.044 5.133 -10.798 1.00 88.94 151 GLY A O 1
ATOM 1186 N N . PRO A 1 152 ? 6.948 3.978 -9.059 1.00 91.62 152 PRO A N 1
ATOM 1187 C CA . PRO A 1 152 ? 8.332 4.365 -9.303 1.00 91.62 152 PRO A CA 1
ATOM 1188 C C . PRO A 1 152 ? 8.774 4.121 -10.743 1.00 91.62 152 PRO A C 1
ATOM 1190 O O . PRO A 1 152 ? 9.460 4.954 -11.304 1.00 91.62 152 PRO A O 1
ATOM 1193 N N . LEU A 1 153 ? 8.292 3.059 -11.394 1.00 91.62 153 LEU A N 1
ATOM 1194 C CA . LEU A 1 153 ? 8.585 2.754 -12.800 1.00 91.62 153 LEU A CA 1
ATOM 1195 C C . LEU A 1 153 ? 8.114 3.807 -13.814 1.00 91.62 153 LEU A C 1
ATOM 1197 O O . LEU A 1 153 ? 8.669 3.911 -14.908 1.00 91.62 153 LEU A O 1
ATOM 1201 N N . PHE A 1 154 ? 7.061 4.557 -13.490 1.00 92.69 154 PHE A N 1
ATOM 1202 C CA . PHE A 1 154 ? 6.396 5.456 -14.434 1.00 92.69 154 PHE A CA 1
ATOM 1203 C C . PHE A 1 154 ? 6.744 6.926 -14.217 1.00 92.69 154 PHE A C 1
ATOM 1205 O O . PHE A 1 154 ? 6.256 7.754 -14.997 1.00 92.69 154 PHE A O 1
ATOM 1212 N N . SER A 1 155 ? 7.548 7.241 -13.197 1.00 93.75 155 SER A N 1
ATOM 1213 C CA . SER A 1 155 ? 8.058 8.592 -12.972 1.00 93.75 155 SER A CA 1
ATOM 1214 C C . SER A 1 155 ? 9.048 8.993 -14.071 1.00 93.75 155 SER A C 1
ATOM 1216 O O . SER A 1 155 ? 9.568 8.152 -14.807 1.00 93.75 155 SER A O 1
ATOM 1218 N N . LYS A 1 156 ? 9.241 10.297 -14.266 1.00 94.25 156 LYS A N 1
ATOM 1219 C CA . LYS A 1 156 ? 10.137 10.833 -15.297 1.00 94.25 156 LYS A CA 1
ATOM 1220 C C . LYS A 1 156 ? 11.597 10.560 -14.941 1.00 94.25 156 LYS A C 1
ATOM 1222 O O . LYS A 1 156 ? 12.367 10.200 -15.827 1.00 94.25 156 LYS A O 1
ATOM 1227 N N . ASP A 1 157 ? 11.918 10.700 -13.662 1.00 92.94 157 ASP A N 1
ATOM 1228 C CA . ASP A 1 157 ? 13.283 10.691 -13.135 1.00 92.94 157 ASP A CA 1
ATOM 1229 C C . ASP A 1 157 ? 13.629 9.337 -12.487 1.00 92.94 157 ASP A C 1
ATOM 1231 O O . ASP A 1 157 ? 14.469 9.241 -11.598 1.00 92.94 157 ASP A 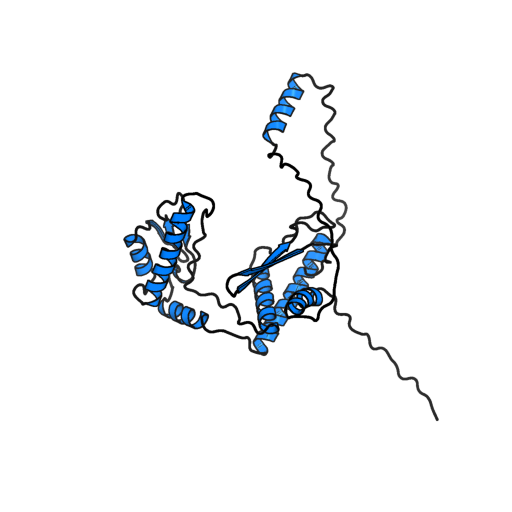O 1
ATOM 1235 N N . SER A 1 158 ? 12.946 8.273 -12.918 1.00 93.69 158 SER A N 1
ATOM 1236 C CA . SER A 1 158 ? 13.136 6.915 -12.418 1.00 93.69 158 SER A CA 1
ATOM 1237 C C . SER A 1 158 ? 14.506 6.357 -12.788 1.00 93.69 158 SER A C 1
ATOM 1239 O O . SER A 1 158 ? 14.803 6.165 -13.969 1.00 93.69 158 SER A O 1
ATOM 1241 N N . ASP A 1 159 ? 15.283 5.984 -11.778 1.00 95.69 159 ASP A N 1
ATOM 1242 C CA . ASP A 1 159 ? 16.503 5.198 -11.944 1.00 95.69 159 ASP A CA 1
ATOM 1243 C C . ASP A 1 159 ? 16.175 3.699 -11.904 1.00 95.69 159 ASP A C 1
ATOM 1245 O O . ASP A 1 159 ? 15.963 3.115 -10.845 1.00 95.69 159 ASP A O 1
ATOM 1249 N N . TYR A 1 160 ? 16.121 3.054 -13.068 1.00 95.25 160 TYR A N 1
ATOM 1250 C CA . TYR A 1 160 ? 15.745 1.640 -13.163 1.00 95.25 160 TYR A CA 1
ATOM 1251 C C . TYR A 1 160 ? 16.791 0.709 -12.544 1.00 95.25 160 TYR A C 1
ATOM 1253 O O . TYR A 1 160 ? 16.415 -0.348 -12.041 1.00 95.25 160 TYR A O 1
ATOM 1261 N N . ALA A 1 161 ? 18.073 1.087 -12.537 1.00 95.44 161 ALA A N 1
ATOM 1262 C CA . ALA A 1 161 ? 19.104 0.284 -11.889 1.00 95.44 161 ALA A CA 1
ATOM 1263 C C . ALA A 1 161 ? 18.898 0.286 -10.368 1.00 95.44 161 ALA A C 1
ATOM 1265 O O . ALA A 1 161 ? 18.914 -0.778 -9.745 1.00 95.44 161 ALA A O 1
ATOM 1266 N N . ALA A 1 162 ? 18.605 1.457 -9.792 1.00 95.69 162 ALA A N 1
ATOM 1267 C CA . ALA A 1 162 ? 18.234 1.571 -8.383 1.00 95.69 162 ALA A CA 1
ATOM 1268 C C . ALA A 1 162 ? 16.949 0.787 -8.067 1.00 95.69 162 ALA A C 1
ATOM 1270 O O . ALA A 1 162 ? 16.928 0.015 -7.111 1.00 95.69 162 ALA A O 1
ATOM 1271 N N . LEU A 1 163 ? 15.910 0.885 -8.907 1.00 95.06 163 LEU A N 1
ATOM 1272 C CA . LEU A 1 163 ? 14.655 0.145 -8.704 1.00 95.06 163 LEU A CA 1
ATOM 1273 C C . LEU A 1 163 ? 14.844 -1.380 -8.757 1.00 95.06 163 LEU A C 1
ATOM 1275 O O . LEU A 1 163 ? 14.201 -2.100 -7.994 1.00 95.06 163 LEU A O 1
ATOM 1279 N N . VAL A 1 164 ? 15.715 -1.891 -9.632 1.00 95.56 164 VAL A N 1
ATOM 1280 C CA . VAL A 1 164 ? 16.053 -3.325 -9.682 1.00 95.56 164 VAL A CA 1
ATOM 1281 C C . VAL A 1 164 ? 16.845 -3.746 -8.439 1.00 95.56 164 VAL A C 1
ATOM 1283 O O . VAL A 1 164 ? 16.566 -4.801 -7.864 1.00 95.56 164 VAL A O 1
ATOM 1286 N N . ALA A 1 165 ? 17.783 -2.921 -7.969 1.00 94.81 165 ALA A N 1
ATOM 1287 C CA . ALA A 1 165 ? 18.501 -3.187 -6.722 1.00 94.81 165 ALA A CA 1
ATOM 1288 C C . ALA A 1 165 ? 17.546 -3.218 -5.512 1.00 94.81 165 ALA A C 1
ATOM 1290 O O . ALA A 1 165 ? 17.569 -4.163 -4.721 1.00 94.81 165 ALA A O 1
ATOM 1291 N N . GLU A 1 166 ? 16.646 -2.238 -5.408 1.00 94.06 166 GLU A N 1
ATOM 1292 C CA . GLU A 1 166 ? 15.597 -2.186 -4.386 1.00 94.06 166 GLU A CA 1
ATOM 1293 C C . GLU A 1 166 ? 14.628 -3.375 -4.488 1.00 94.06 166 GLU A C 1
ATOM 1295 O O . GLU A 1 166 ? 14.209 -3.921 -3.466 1.00 94.06 166 GLU A O 1
ATOM 1300 N N . HIS A 1 167 ? 14.300 -3.827 -5.703 1.00 93.50 167 HIS A N 1
ATOM 1301 C CA . HIS A 1 167 ? 13.502 -5.032 -5.915 1.00 93.50 167 HIS A CA 1
ATOM 1302 C C . HIS A 1 167 ? 14.167 -6.264 -5.307 1.00 93.50 167 HIS A C 1
ATOM 1304 O O . HIS A 1 167 ? 13.520 -6.979 -4.538 1.00 93.50 167 HIS A O 1
ATOM 1310 N N . HIS A 1 168 ? 15.449 -6.500 -5.591 1.00 93.25 168 HIS A N 1
ATOM 1311 C CA . HIS A 1 168 ? 16.182 -7.614 -4.989 1.00 93.25 168 HIS A CA 1
ATOM 1312 C C . HIS A 1 168 ? 16.235 -7.487 -3.464 1.00 93.25 168 HIS A C 1
ATOM 1314 O O . HIS A 1 168 ? 15.964 -8.460 -2.758 1.00 93.25 168 HIS A O 1
ATOM 1320 N N . GLN A 1 169 ? 16.467 -6.276 -2.950 1.00 92.19 169 GLN A N 1
ATOM 1321 C CA . GLN A 1 169 ? 16.452 -6.011 -1.513 1.00 92.19 169 GLN A CA 1
ATOM 1322 C C . GLN A 1 169 ? 15.078 -6.291 -0.882 1.00 92.19 169 GLN A C 1
ATOM 1324 O O . GLN A 1 169 ? 15.015 -6.799 0.236 1.00 92.19 169 GLN A O 1
ATOM 1329 N N . SER A 1 170 ? 13.978 -6.031 -1.596 1.00 90.81 170 SER A N 1
ATOM 1330 C CA . SER A 1 170 ? 12.612 -6.303 -1.119 1.00 90.81 170 SER A CA 1
ATOM 1331 C C . SER A 1 170 ? 12.295 -7.795 -0.957 1.00 90.81 170 SER A C 1
ATOM 1333 O O . SER A 1 170 ? 11.349 -8.144 -0.251 1.00 90.81 170 SER A O 1
ATOM 1335 N N . LYS A 1 171 ? 13.065 -8.686 -1.601 1.00 91.19 171 LYS A N 1
ATOM 1336 C CA . LYS A 1 171 ? 12.924 -10.147 -1.448 1.00 91.19 171 LYS A CA 1
ATOM 1337 C C . LYS A 1 171 ? 13.658 -10.684 -0.227 1.00 91.19 171 LYS A C 1
ATOM 1339 O O . LYS A 1 171 ? 13.389 -11.807 0.198 1.00 91.19 171 LYS A O 1
ATOM 1344 N N . ILE A 1 172 ? 14.568 -9.898 0.339 1.00 93.31 172 ILE A N 1
ATOM 1345 C CA . ILE A 1 172 ? 15.295 -10.258 1.548 1.00 93.31 172 ILE A CA 1
ATOM 1346 C C . ILE A 1 172 ? 14.387 -9.972 2.743 1.00 93.31 172 ILE A C 1
ATOM 1348 O O . ILE A 1 172 ? 13.870 -8.867 2.903 1.00 93.31 172 ILE A O 1
ATOM 1352 N N . SER A 1 173 ? 14.189 -10.982 3.591 1.00 93.75 173 SER A N 1
ATOM 1353 C CA . SER A 1 173 ? 13.397 -10.828 4.813 1.00 93.75 173 SER A CA 1
ATOM 1354 C C . SER A 1 173 ? 14.044 -9.785 5.722 1.00 93.75 173 SER A C 1
ATOM 1356 O O . SER A 1 173 ? 15.193 -9.944 6.131 1.00 93.75 173 SER A O 1
ATOM 1358 N N . LYS A 1 174 ? 13.305 -8.718 6.036 1.00 94.75 174 LYS A N 1
ATOM 1359 C CA . LYS A 1 174 ? 13.742 -7.665 6.957 1.00 94.75 174 LYS A CA 1
ATOM 1360 C C . LYS A 1 174 ? 13.062 -7.849 8.309 1.00 94.75 174 LYS A C 1
ATOM 1362 O O . LYS A 1 174 ? 11.852 -8.029 8.364 1.00 94.75 174 LYS A O 1
ATOM 1367 N N . PHE A 1 175 ? 13.825 -7.728 9.386 1.00 96.62 175 PHE A N 1
ATOM 1368 C CA . PHE A 1 175 ? 13.319 -7.670 10.759 1.00 96.62 175 PHE A CA 1
ATOM 1369 C C . PHE A 1 175 ? 13.697 -6.323 11.374 1.00 96.62 175 PHE A C 1
ATOM 1371 O O . PHE A 1 175 ? 14.612 -5.661 10.878 1.00 96.62 175 PHE A O 1
ATOM 1378 N N . LEU A 1 176 ? 12.964 -5.889 12.399 1.00 96.62 176 LEU A N 1
ATOM 1379 C CA . LEU A 1 176 ? 13.273 -4.635 13.078 1.00 96.62 176 LEU A CA 1
ATOM 1380 C C . LEU A 1 176 ? 14.434 -4.841 14.048 1.00 96.62 176 LEU A C 1
ATOM 1382 O O . LEU A 1 176 ? 14.548 -5.865 14.719 1.00 96.62 176 LEU A O 1
ATOM 1386 N N . THR A 1 177 ? 15.290 -3.835 14.143 1.00 97.56 177 THR A N 1
ATOM 1387 C CA . THR A 1 177 ? 16.194 -3.691 15.285 1.00 97.56 177 THR A CA 1
ATOM 1388 C C . THR A 1 177 ? 15.405 -3.264 16.531 1.00 97.56 177 THR A C 1
ATOM 1390 O O . THR A 1 177 ? 14.335 -2.666 16.398 1.00 97.56 177 THR A O 1
ATOM 1393 N N . PRO A 1 178 ? 15.934 -3.458 17.756 1.00 97.25 178 PRO A N 1
ATOM 1394 C CA . PRO A 1 178 ? 15.254 -3.006 18.975 1.00 97.25 178 PRO A CA 1
ATOM 1395 C C . PRO A 1 178 ? 14.907 -1.507 18.979 1.00 97.25 178 PRO A C 1
ATOM 1397 O O . PRO A 1 178 ? 13.872 -1.102 19.505 1.00 97.25 178 PRO A O 1
ATOM 1400 N N . ALA A 1 179 ? 15.754 -0.674 18.364 1.00 98.00 179 ALA A N 1
ATOM 1401 C CA . ALA A 1 179 ? 15.508 0.760 18.235 1.00 98.00 179 ALA A CA 1
ATOM 1402 C C . ALA A 1 179 ? 14.357 1.066 17.260 1.00 98.00 179 ALA A C 1
ATOM 1404 O O . ALA A 1 179 ? 13.487 1.875 17.578 1.00 98.00 179 ALA A O 1
ATOM 1405 N N . GLU A 1 180 ? 14.320 0.398 16.101 1.00 97.69 180 GLU A N 1
ATOM 1406 C CA . GLU A 1 180 ? 13.213 0.532 15.146 1.00 97.69 180 GLU A CA 1
ATOM 1407 C C . GLU A 1 180 ? 11.896 0.006 15.738 1.00 97.69 180 GLU A C 1
ATOM 1409 O O . GLU A 1 180 ? 10.862 0.652 15.584 1.00 97.69 180 GLU A O 1
ATOM 1414 N N . ALA A 1 181 ? 11.922 -1.125 16.450 1.00 96.81 181 ALA A N 1
ATOM 1415 C CA . ALA A 1 181 ? 10.747 -1.685 17.118 1.00 96.81 181 ALA A CA 1
ATOM 1416 C C . ALA A 1 181 ? 10.161 -0.697 18.139 1.00 96.81 181 ALA A C 1
ATOM 1418 O O . ALA A 1 181 ? 8.955 -0.432 18.128 1.00 96.81 181 ALA A O 1
ATOM 1419 N N . LYS A 1 182 ? 11.022 -0.068 18.953 1.00 97.19 182 LYS A N 1
ATOM 1420 C CA . LYS A 1 182 ? 10.617 0.978 19.901 1.00 97.19 182 LYS A CA 1
ATOM 1421 C C . LYS A 1 182 ? 9.980 2.183 19.197 1.00 97.19 182 LYS A C 1
ATOM 1423 O O . LYS A 1 182 ? 8.908 2.624 19.605 1.00 97.19 182 LYS A O 1
ATOM 1428 N N . ASP A 1 183 ? 10.588 2.683 18.122 1.00 98.12 183 ASP A N 1
ATOM 1429 C CA . ASP A 1 183 ? 10.032 3.791 17.329 1.00 98.12 183 ASP A CA 1
ATOM 1430 C C . ASP A 1 183 ? 8.649 3.445 16.735 1.00 98.12 183 ASP A C 1
ATOM 1432 O O . ASP A 1 183 ? 7.707 4.240 16.818 1.00 98.12 183 ASP A O 1
ATOM 1436 N N . GLN A 1 184 ? 8.478 2.236 16.187 1.00 97.62 184 GLN A N 1
ATOM 1437 C CA . GLN A 1 184 ? 7.177 1.788 15.674 1.00 97.62 184 GLN A CA 1
ATOM 1438 C C . GLN A 1 184 ? 6.134 1.646 16.788 1.00 97.62 184 GLN A C 1
ATOM 1440 O O . GLN A 1 184 ? 4.971 2.014 16.593 1.00 97.62 184 GLN A O 1
ATOM 1445 N N . GLN A 1 185 ? 6.537 1.180 17.970 1.00 97.44 185 GLN A N 1
ATOM 1446 C CA . GLN A 1 185 ? 5.664 1.092 19.137 1.00 97.44 185 GLN A CA 1
ATOM 1447 C C . GLN A 1 185 ? 5.196 2.477 19.603 1.00 97.44 185 GLN A C 1
ATOM 1449 O O . GLN A 1 185 ? 4.006 2.669 19.869 1.00 97.44 185 GLN A O 1
ATOM 1454 N N . GLU A 1 186 ? 6.087 3.466 19.647 1.00 97.31 186 GLU A N 1
ATOM 1455 C CA . GLU A 1 186 ? 5.738 4.849 19.991 1.00 97.31 186 GLU A CA 1
ATOM 1456 C C . GLU A 1 186 ? 4.742 5.444 18.983 1.00 97.31 186 GLU A C 1
ATOM 1458 O O . GLU A 1 186 ? 3.703 5.990 19.377 1.00 97.31 186 GLU A O 1
ATOM 1463 N N . LYS A 1 187 ? 4.989 5.257 17.679 1.00 97.31 187 LYS A N 1
ATOM 1464 C CA . LYS A 1 187 ? 4.063 5.667 16.607 1.00 97.31 187 LYS A CA 1
ATOM 1465 C C . LYS A 1 187 ? 2.695 5.001 16.747 1.00 97.31 187 LYS A C 1
ATOM 1467 O O . LYS A 1 187 ? 1.665 5.673 16.615 1.00 97.31 187 LYS A O 1
ATOM 1472 N N . LEU A 1 188 ? 2.670 3.706 17.061 1.00 96.75 188 LEU A N 1
ATOM 1473 C CA . LEU A 1 188 ? 1.437 2.958 17.288 1.00 96.75 188 LEU A CA 1
ATOM 1474 C C . LEU A 1 188 ? 0.652 3.524 18.480 1.00 96.75 188 LEU A C 1
ATOM 1476 O O . LEU A 1 188 ? -0.548 3.776 18.353 1.00 96.75 188 LEU A O 1
ATOM 1480 N N . ILE A 1 189 ? 1.314 3.787 19.610 1.00 96.62 189 ILE A N 1
ATOM 1481 C CA . ILE A 1 189 ? 0.689 4.362 20.813 1.00 96.62 189 ILE A CA 1
ATOM 1482 C C . ILE A 1 189 ? 0.079 5.735 20.513 1.00 96.62 189 ILE A C 1
ATOM 1484 O O . ILE A 1 189 ? -1.066 6.002 20.896 1.00 96.62 189 ILE A O 1
ATOM 1488 N N . VAL A 1 190 ? 0.805 6.603 19.803 1.00 96.12 190 VAL A N 1
ATOM 1489 C CA . VAL A 1 190 ? 0.295 7.919 19.386 1.00 96.12 190 VAL A CA 1
ATOM 1490 C C . VAL A 1 190 ? -0.954 7.765 18.513 1.00 96.12 190 VAL A C 1
ATOM 1492 O O . VAL A 1 190 ? -1.962 8.439 18.752 1.00 96.12 190 VAL A O 1
ATOM 1495 N N . GLY A 1 191 ? -0.925 6.845 17.548 1.00 94.38 191 GLY A N 1
ATOM 1496 C CA . GLY A 1 191 ? -2.067 6.552 16.685 1.00 94.38 191 GLY A CA 1
ATOM 1497 C C . GLY A 1 191 ? -3.282 6.007 17.445 1.00 94.38 191 GLY A C 1
ATOM 1498 O O . GLY A 1 191 ? -4.398 6.490 17.232 1.00 94.38 191 GLY A O 1
ATOM 1499 N N . ILE A 1 192 ? -3.075 5.082 18.392 1.00 95.62 192 ILE A N 1
ATOM 1500 C CA . ILE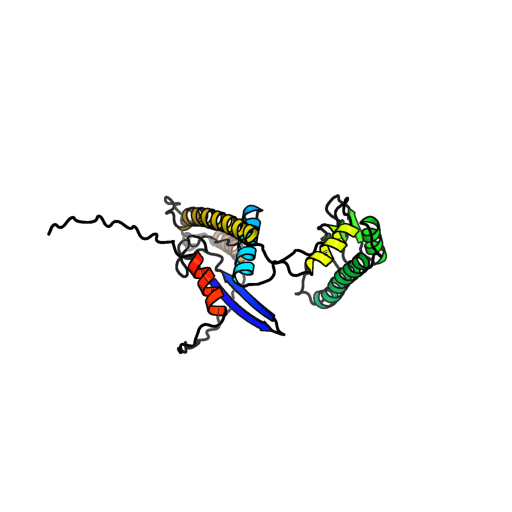 A 1 192 ? -4.132 4.555 19.273 1.00 95.62 192 ILE A CA 1
ATOM 1501 C C . ILE A 1 192 ? -4.774 5.699 20.054 1.00 95.62 192 ILE A C 1
ATOM 1503 O O . ILE A 1 192 ? -5.996 5.838 20.029 1.00 95.62 192 ILE A O 1
ATOM 1507 N N . ARG A 1 193 ? -3.973 6.557 20.700 1.00 96.00 193 ARG A N 1
ATOM 1508 C CA . ARG A 1 193 ? -4.476 7.702 21.478 1.00 96.00 193 ARG A CA 1
ATOM 1509 C C . ARG A 1 193 ? -5.310 8.644 20.613 1.00 96.00 193 ARG A C 1
ATOM 1511 O O . ARG A 1 193 ? -6.446 8.959 20.969 1.00 96.00 193 ARG A O 1
ATOM 1518 N N . ALA A 1 194 ? -4.789 9.044 19.453 1.00 94.44 194 ALA A N 1
ATOM 1519 C CA . ALA A 1 194 ? -5.500 9.927 18.531 1.00 94.44 194 ALA A CA 1
ATOM 1520 C C . ALA A 1 194 ? -6.827 9.310 18.054 1.00 94.44 194 ALA A C 1
ATOM 1522 O O . ALA A 1 194 ? -7.857 9.992 17.998 1.00 94.44 194 ALA A O 1
ATOM 1523 N N . ARG A 1 195 ? -6.826 8.008 17.744 1.00 93.56 195 ARG A N 1
ATOM 1524 C CA . ARG A 1 195 ? -8.020 7.297 17.283 1.00 93.56 195 ARG A CA 1
ATOM 1525 C C . ARG A 1 195 ? -9.051 7.093 18.392 1.00 93.56 195 ARG A C 1
ATOM 1527 O O . ARG A 1 195 ? -10.241 7.243 18.121 1.00 93.56 195 ARG A O 1
ATOM 1534 N N . THR A 1 196 ? -8.605 6.825 19.617 1.00 95.12 196 THR A N 1
ATOM 1535 C CA . THR A 1 196 ? -9.445 6.754 20.819 1.00 95.12 196 THR A CA 1
ATOM 1536 C C . THR A 1 196 ? -10.162 8.077 21.052 1.00 95.12 196 THR A C 1
ATOM 1538 O O . THR A 1 196 ? -11.390 8.089 21.102 1.00 95.12 196 THR A O 1
ATOM 1541 N N . VAL A 1 197 ? -9.431 9.198 21.088 1.00 95.06 197 VAL A N 1
ATOM 1542 C CA . VAL A 1 197 ? -10.021 10.538 21.271 1.00 95.06 197 VAL A CA 1
ATOM 1543 C C . VAL A 1 197 ? -11.050 10.836 20.179 1.00 95.06 197 VAL A C 1
ATOM 1545 O O . VAL A 1 197 ? -12.155 11.305 20.465 1.00 95.06 197 VAL A O 1
ATOM 1548 N N . PHE A 1 198 ? -10.723 10.525 18.920 1.00 94.12 198 PHE A N 1
ATOM 1549 C CA . PHE A 1 198 ? -11.656 10.695 17.808 1.00 94.12 198 PHE A CA 1
ATOM 1550 C C . PHE A 1 198 ? -12.932 9.861 17.993 1.00 94.12 198 PHE A C 1
ATOM 1552 O O . PHE A 1 198 ? -14.031 10.402 17.874 1.00 94.12 198 PHE A O 1
ATOM 1559 N N . ASN A 1 199 ? -12.806 8.565 18.289 1.00 93.81 199 ASN A N 1
ATOM 1560 C CA . ASN A 1 199 ? -13.945 7.656 18.419 1.00 93.81 199 ASN A CA 1
ATOM 1561 C C . ASN A 1 199 ? -14.832 8.015 19.618 1.00 93.81 199 ASN A C 1
ATOM 1563 O O . ASN A 1 199 ? -16.053 8.079 19.470 1.00 93.81 199 ASN A O 1
ATOM 1567 N N . GLN A 1 200 ? -14.230 8.329 20.767 1.00 93.81 200 GLN A N 1
ATOM 1568 C CA . GLN A 1 200 ? -14.949 8.784 21.957 1.00 93.81 200 GLN A CA 1
ATOM 1569 C C . GLN A 1 200 ? -15.761 10.042 21.647 1.00 93.81 200 GLN A C 1
ATOM 1571 O O . GLN A 1 200 ? -16.975 10.066 21.848 1.00 93.81 200 GLN A O 1
ATOM 1576 N N . ARG A 1 201 ? -15.129 11.057 21.043 1.00 93.56 201 ARG A N 1
ATOM 1577 C CA . ARG A 1 201 ? -15.824 12.279 20.622 1.00 93.56 201 ARG A CA 1
ATOM 1578 C C . ARG A 1 201 ? -16.928 11.990 19.607 1.00 93.56 201 ARG A C 1
ATOM 1580 O O . ARG A 1 201 ? -18.000 12.575 19.691 1.00 93.56 201 ARG A O 1
ATOM 1587 N N . ARG A 1 202 ? -16.685 11.120 18.628 1.00 92.00 202 ARG A N 1
ATOM 1588 C CA . ARG A 1 202 ? -17.601 10.886 17.503 1.00 92.00 202 ARG A CA 1
ATOM 1589 C C . ARG A 1 202 ? -18.831 10.054 17.876 1.00 92.00 202 ARG A C 1
ATOM 1591 O O . ARG A 1 202 ? -19.899 10.321 17.308 1.00 92.00 202 ARG A O 1
ATOM 1598 N N . TYR A 1 203 ? -18.666 9.056 18.744 1.00 91.94 203 TYR A N 1
ATOM 1599 C CA . TYR A 1 203 ? -19.676 8.027 19.016 1.00 91.94 203 TYR A CA 1
ATOM 1600 C C . TYR A 1 203 ? -20.120 7.957 20.478 1.00 91.94 203 TYR A C 1
ATOM 1602 O O . TYR A 1 203 ? -21.262 7.589 20.726 1.00 91.94 203 TYR A O 1
ATOM 1610 N N . LEU A 1 204 ? -19.262 8.309 21.440 1.00 90.81 204 LEU A N 1
ATOM 1611 C CA . LEU A 1 204 ? -19.582 8.169 22.866 1.00 90.81 204 LEU A CA 1
ATOM 1612 C C . LEU A 1 204 ? -20.027 9.479 23.523 1.00 90.81 204 LEU A C 1
ATOM 1614 O O . LEU A 1 204 ? -20.580 9.443 24.618 1.00 90.81 204 LEU A O 1
ATOM 1618 N N . THR A 1 205 ? -19.832 10.632 22.873 1.00 86.00 205 THR A N 1
ATOM 1619 C CA . THR A 1 205 ? -20.388 11.889 23.387 1.00 86.00 205 THR A CA 1
ATOM 1620 C C . THR A 1 205 ? -21.870 12.022 23.020 1.00 86.00 205 THR A C 1
ATOM 1622 O O . THR A 1 205 ? -22.233 11.862 21.846 1.00 86.00 205 THR A O 1
ATOM 1625 N N . PRO A 1 206 ? -22.750 12.325 23.993 1.00 68.81 206 PRO A N 1
ATOM 1626 C CA . PRO A 1 206 ? -24.135 12.665 23.707 1.00 68.81 206 PRO A CA 1
ATOM 1627 C C . PRO A 1 206 ? -24.175 13.878 22.778 1.00 68.81 206 PRO A C 1
ATOM 1629 O O . PRO A 1 206 ? -23.620 14.932 23.089 1.00 68.81 206 PRO A O 1
ATOM 1632 N N . LYS A 1 207 ? -24.833 13.753 21.624 1.00 64.81 207 LYS A N 1
ATOM 1633 C CA . LYS A 1 207 ? -25.108 14.923 20.788 1.00 64.81 207 LYS A CA 1
ATOM 1634 C C . LYS A 1 207 ? -26.195 15.761 21.468 1.00 64.81 207 LYS A C 1
ATOM 1636 O O . LYS A 1 207 ? -27.264 15.207 21.734 1.00 64.81 207 LYS A O 1
ATOM 1641 N N . PRO A 1 208 ? -25.988 17.074 21.686 1.00 57.47 208 PRO A N 1
ATOM 1642 C CA . PRO A 1 208 ? -27.091 17.985 21.969 1.00 57.47 208 PRO A CA 1
ATOM 1643 C C . PRO A 1 208 ? -28.132 17.810 20.866 1.00 57.47 208 PRO A C 1
ATOM 1645 O O . PRO A 1 208 ? -27.764 17.758 19.691 1.00 57.47 208 PRO A O 1
ATOM 1648 N N . GLY A 1 209 ? -29.393 17.621 21.259 1.00 54.84 209 GLY A N 1
ATOM 1649 C CA . GLY A 1 209 ? -30.462 17.091 20.418 1.00 54.84 209 GLY A CA 1
ATOM 1650 C C . GLY A 1 209 ? -30.480 17.661 19.003 1.00 54.84 209 GLY A C 1
ATOM 1651 O O . GLY A 1 209 ? -31.084 18.699 18.744 1.00 54.84 209 GLY A O 1
ATOM 1652 N N . ALA A 1 210 ? -29.895 16.925 18.056 1.00 50.75 210 ALA A N 1
ATOM 1653 C CA . ALA A 1 210 ? -30.288 17.041 16.669 1.00 50.75 210 ALA A CA 1
ATOM 1654 C C . ALA A 1 210 ? -31.706 16.481 16.629 1.00 50.75 210 ALA A C 1
ATOM 1656 O O . ALA A 1 210 ? -31.892 15.265 16.545 1.00 50.75 210 ALA A O 1
ATOM 1657 N N . LYS A 1 211 ? -32.700 17.366 16.777 1.00 45.78 211 LYS A N 1
ATOM 1658 C CA . LYS A 1 211 ? -34.088 17.056 16.456 1.00 45.78 211 LYS A CA 1
ATOM 1659 C C . LYS A 1 211 ? -34.054 16.546 15.024 1.00 45.78 211 LYS A C 1
ATOM 1661 O O . LYS A 1 211 ? -33.986 17.329 14.081 1.00 45.78 211 LYS A O 1
ATOM 1666 N N . ARG A 1 212 ? -34.040 15.223 14.855 1.00 50.16 212 ARG A N 1
ATOM 1667 C CA . ARG A 1 212 ? -34.502 14.622 13.618 1.00 50.16 212 ARG A CA 1
ATOM 1668 C C . ARG A 1 212 ? -35.916 15.156 13.503 1.00 50.16 212 ARG A C 1
ATOM 1670 O O . ARG A 1 212 ? -36.776 14.775 14.293 1.00 50.16 212 ARG A O 1
ATOM 1677 N N . THR A 1 213 ? -36.135 16.109 12.603 1.00 42.75 213 THR A N 1
ATOM 1678 C CA . THR A 1 213 ? -37.478 16.335 12.104 1.00 42.75 213 THR A CA 1
ATOM 1679 C C . THR A 1 213 ? -37.899 14.961 11.619 1.00 42.75 213 THR A C 1
ATOM 1681 O O . THR A 1 213 ? -37.311 14.405 10.691 1.00 42.75 213 THR A O 1
ATOM 1684 N N . HIS A 1 214 ? -38.821 14.329 12.343 1.00 48.56 214 HIS A N 1
ATOM 1685 C CA . HIS A 1 214 ? -39.575 13.247 11.752 1.00 48.56 214 HIS A CA 1
ATOM 1686 C C . HIS A 1 214 ? -40.088 13.855 10.452 1.00 48.56 214 HIS A C 1
ATOM 1688 O O . HIS A 1 214 ? -40.811 14.852 10.500 1.00 48.56 214 HIS A O 1
ATOM 1694 N N . SER A 1 215 ? -39.595 13.362 9.308 1.00 45.66 215 SER A N 1
ATOM 1695 C CA . SER A 1 215 ? -40.225 13.627 8.018 1.00 45.66 215 SER A CA 1
ATOM 1696 C C . SER A 1 215 ? -41.708 13.510 8.293 1.00 45.66 215 SER A C 1
ATOM 1698 O O . SER A 1 215 ? -42.116 12.449 8.773 1.00 45.66 215 SER A O 1
ATOM 1700 N N . ALA A 1 216 ? -42.439 14.616 8.115 1.00 47.34 216 ALA A N 1
ATOM 1701 C CA . ALA A 1 216 ? -43.844 14.717 8.465 1.00 47.34 216 ALA A CA 1
ATOM 1702 C C . ALA A 1 216 ? -44.513 13.396 8.095 1.00 47.34 216 ALA A C 1
ATOM 1704 O O . ALA A 1 216 ? -44.359 12.938 6.957 1.00 47.34 216 ALA A O 1
ATOM 1705 N N . SER A 1 217 ? -45.132 12.735 9.077 1.00 48.94 217 SER A N 1
ATOM 1706 C CA . SER A 1 217 ? -45.922 11.534 8.831 1.00 48.94 217 SER A CA 1
ATOM 1707 C C . SER A 1 217 ? -46.785 11.833 7.614 1.00 48.94 217 SER A C 1
ATOM 1709 O O . SER A 1 217 ? -47.568 12.785 7.669 1.00 48.94 217 SER A O 1
ATOM 1711 N N . LYS A 1 218 ? -46.549 11.117 6.501 1.00 52.28 218 LYS A N 1
ATOM 1712 C CA . LYS A 1 218 ? -47.306 11.301 5.258 1.00 52.28 218 LYS A CA 1
ATOM 1713 C C . LYS A 1 218 ? -48.778 11.347 5.665 1.00 52.28 218 LYS A C 1
ATOM 1715 O O . LYS A 1 218 ? -49.260 10.407 6.296 1.00 52.28 218 LYS A O 1
ATOM 1720 N N . LEU A 1 219 ? -49.444 12.469 5.386 1.00 51.47 219 LEU A N 1
ATOM 1721 C CA . LEU A 1 219 ? -50.880 12.586 5.609 1.00 51.47 219 LEU A CA 1
ATOM 1722 C C . LEU A 1 219 ? -51.549 11.397 4.906 1.00 51.47 219 LEU A C 1
ATOM 1724 O O . LEU A 1 219 ? -51.132 11.064 3.791 1.00 51.47 219 LEU A O 1
ATOM 1728 N N . PRO A 1 220 ? -52.546 10.743 5.526 1.00 49.34 220 PRO A N 1
ATOM 1729 C CA . PRO A 1 220 ? -53.274 9.669 4.875 1.00 49.34 220 PRO A CA 1
ATOM 1730 C C . PRO A 1 220 ? -53.787 10.164 3.521 1.00 49.34 220 PRO A C 1
ATOM 1732 O O . PRO A 1 220 ? -54.537 11.137 3.450 1.00 49.34 220 PRO A O 1
ATOM 1735 N N . THR A 1 221 ? -53.399 9.494 2.437 1.00 55.44 221 THR A N 1
ATOM 1736 C CA . THR A 1 221 ? -53.792 9.829 1.056 1.00 55.44 221 THR A CA 1
ATOM 1737 C C . THR A 1 221 ? -55.298 9.675 0.804 1.00 55.44 221 THR A C 1
ATOM 1739 O O . THR A 1 221 ? -55.765 9.952 -0.295 1.00 55.44 221 THR A O 1
ATOM 1742 N N . ALA A 1 222 ? -56.066 9.266 1.818 1.00 52.81 222 ALA A N 1
ATOM 1743 C CA . ALA A 1 222 ? -57.482 8.934 1.742 1.00 52.81 222 ALA A CA 1
ATOM 1744 C C . ALA A 1 222 ? -58.394 10.099 1.306 1.00 52.81 222 ALA A C 1
ATOM 1746 O O . ALA A 1 222 ? -59.484 9.835 0.818 1.00 52.81 222 ALA A O 1
ATOM 1747 N N . ASN A 1 223 ? -57.952 11.359 1.423 1.00 54.22 223 ASN A N 1
ATOM 1748 C CA . ASN A 1 223 ? -58.748 12.542 1.051 1.00 54.22 223 ASN A CA 1
ATOM 1749 C C . ASN A 1 223 ? -58.149 13.384 -0.090 1.00 54.22 223 ASN A C 1
ATOM 1751 O O . ASN A 1 223 ? -58.598 14.505 -0.331 1.00 54.22 223 ASN A O 1
ATOM 1755 N N . LEU A 1 224 ? -57.133 12.887 -0.804 1.00 54.72 224 LEU A N 1
ATOM 1756 C CA . LEU A 1 224 ? -56.586 13.606 -1.957 1.00 54.72 224 LEU A CA 1
ATOM 1757 C C . LEU A 1 224 ? -57.396 13.283 -3.225 1.00 54.72 224 LEU A C 1
ATOM 1759 O O . LEU A 1 224 ? -57.685 12.111 -3.475 1.00 54.72 224 LEU A O 1
ATOM 1763 N N . PRO A 1 225 ? -57.732 14.279 -4.071 1.00 60.62 225 PRO A N 1
ATOM 1764 C CA . PRO A 1 225 ? -58.366 14.025 -5.361 1.00 60.62 225 PRO A CA 1
ATOM 1765 C C . PRO A 1 225 ? -57.555 12.997 -6.157 1.00 60.62 225 PRO A C 1
ATOM 1767 O O . PRO A 1 225 ? -56.333 13.123 -6.258 1.00 60.62 225 PRO A O 1
ATOM 1770 N N . HIS A 1 226 ? -58.225 12.008 -6.758 1.00 55.12 226 HIS A N 1
ATOM 1771 C CA . HIS A 1 226 ? -57.623 10.829 -7.410 1.00 55.12 226 HIS A CA 1
ATOM 1772 C C . HIS A 1 226 ? -56.455 11.153 -8.372 1.00 55.12 226 HIS A C 1
ATOM 1774 O O . HIS A 1 226 ? -55.520 10.371 -8.542 1.00 55.12 226 HIS A O 1
ATOM 1780 N N . ARG A 1 227 ? -56.463 12.345 -8.983 1.00 55.66 227 ARG A N 1
ATOM 1781 C CA . ARG A 1 227 ? -55.409 12.830 -9.889 1.00 55.66 227 ARG A CA 1
ATOM 1782 C C . ARG A 1 227 ? -54.079 13.160 -9.189 1.00 55.66 227 ARG A C 1
ATOM 1784 O O . ARG A 1 227 ? -53.033 13.072 -9.828 1.00 55.66 227 ARG A O 1
ATOM 1791 N N . VAL A 1 228 ? -54.112 13.544 -7.914 1.00 56.91 228 VAL A N 1
ATOM 1792 C CA . VAL A 1 228 ? -52.931 13.927 -7.118 1.00 56.91 228 VAL A CA 1
ATOM 1793 C C . VAL A 1 228 ? -52.289 12.697 -6.475 1.00 56.91 228 VAL A C 1
ATOM 1795 O O . VAL A 1 228 ? -51.072 12.552 -6.544 1.00 56.91 228 VAL A O 1
ATOM 1798 N N . ALA A 1 229 ? -53.097 11.762 -5.960 1.00 55.47 229 ALA A N 1
ATOM 1799 C CA . ALA A 1 229 ? -52.610 10.498 -5.398 1.00 55.47 229 ALA A CA 1
ATOM 1800 C C . ALA A 1 229 ? -51.809 9.680 -6.431 1.00 55.47 229 ALA A C 1
ATOM 1802 O O . ALA A 1 229 ? -50.687 9.257 -6.161 1.00 55.47 229 ALA A O 1
ATOM 1803 N N . ARG A 1 230 ? -52.322 9.583 -7.667 1.00 54.09 230 ARG A N 1
ATOM 1804 C CA . ARG A 1 230 ? -51.671 8.839 -8.756 1.00 54.09 230 ARG A CA 1
ATOM 1805 C C . ARG A 1 230 ? -50.297 9.396 -9.153 1.00 54.09 230 ARG A C 1
ATOM 1807 O O . ARG A 1 230 ? -49.394 8.621 -9.443 1.00 54.09 230 ARG A O 1
ATOM 1814 N N . ARG A 1 231 ? -50.101 10.723 -9.124 1.00 54.16 231 ARG A N 1
ATOM 1815 C CA . ARG A 1 231 ? -48.782 11.330 -9.403 1.00 54.16 231 ARG A CA 1
ATOM 1816 C C . ARG A 1 231 ? -47.761 11.053 -8.299 1.00 54.16 231 ARG A C 1
ATOM 1818 O O . ARG A 1 231 ? -46.575 10.934 -8.600 1.00 54.16 231 ARG A O 1
ATOM 1825 N N . GLN A 1 232 ? -48.210 10.957 -7.048 1.00 56.72 232 GLN A N 1
ATOM 1826 C CA . GLN A 1 232 ? -47.346 10.654 -5.909 1.00 56.72 232 GLN A CA 1
ATOM 1827 C C . GLN A 1 232 ? -46.881 9.188 -5.948 1.00 56.72 232 GLN A C 1
ATOM 1829 O O . GLN A 1 232 ? -45.694 8.919 -5.770 1.00 56.72 232 GLN A O 1
ATOM 1834 N N . ASP A 1 233 ? -47.782 8.259 -6.285 1.00 54.66 233 ASP A N 1
ATOM 1835 C CA . ASP A 1 233 ? -47.465 6.831 -6.427 1.00 54.66 233 ASP A CA 1
ATOM 1836 C C . ASP A 1 233 ? -46.527 6.551 -7.616 1.00 54.66 233 ASP A C 1
ATOM 1838 O O . ASP A 1 233 ? -45.615 5.728 -7.512 1.00 54.66 233 ASP A O 1
ATOM 1842 N N . GLU A 1 234 ? -46.696 7.267 -8.734 1.00 54.28 234 GLU A N 1
ATOM 1843 C CA . GLU A 1 234 ? -45.805 7.184 -9.904 1.00 54.28 234 GLU A CA 1
ATOM 1844 C C . GLU A 1 234 ? -44.388 7.720 -9.601 1.00 54.28 234 GLU A C 1
ATOM 1846 O O . GLU A 1 234 ? -43.401 7.207 -10.139 1.00 54.28 234 GLU A O 1
ATOM 1851 N N . GLN A 1 235 ? -44.257 8.713 -8.711 1.00 52.88 235 GLN A N 1
ATOM 1852 C CA . GLN A 1 235 ? -42.954 9.188 -8.224 1.00 52.88 235 GLN A CA 1
ATOM 1853 C C . GLN A 1 235 ? -42.321 8.222 -7.213 1.00 52.88 235 GLN A C 1
ATOM 1855 O O . GLN A 1 235 ? -41.117 7.974 -7.294 1.00 52.88 235 GLN A O 1
ATOM 1860 N N . ASP A 1 236 ? -43.113 7.623 -6.321 1.00 51.41 236 ASP A N 1
ATOM 1861 C CA . ASP A 1 236 ? -42.629 6.674 -5.309 1.00 51.41 236 ASP A CA 1
ATOM 1862 C C . ASP A 1 236 ? -42.220 5.313 -5.923 1.00 51.41 236 ASP A C 1
ATOM 1864 O O . ASP A 1 236 ? -41.281 4.669 -5.442 1.00 51.41 236 ASP A O 1
ATOM 1868 N N . GLN A 1 237 ? -42.846 4.876 -7.026 1.00 52.75 237 GLN A N 1
ATOM 1869 C CA . GLN A 1 237 ? -42.445 3.654 -7.746 1.00 52.75 237 GLN A CA 1
ATOM 1870 C C . GLN A 1 237 ? -41.103 3.786 -8.478 1.00 52.75 237 GLN A C 1
ATOM 1872 O O . GLN A 1 237 ? -40.399 2.789 -8.641 1.00 52.75 237 GLN A O 1
ATOM 1877 N N . LYS A 1 238 ? -40.690 5.003 -8.852 1.00 45.16 238 LYS A N 1
ATOM 1878 C CA . LYS A 1 238 ? -39.378 5.252 -9.475 1.00 45.16 238 LYS A CA 1
ATOM 1879 C C . LYS A 1 238 ? -38.190 5.081 -8.514 1.00 45.16 238 LYS A C 1
ATOM 1881 O O . LYS A 1 238 ? -37.053 5.101 -8.977 1.00 45.16 238 LYS A O 1
ATOM 1886 N N . VAL A 1 239 ? -38.430 4.922 -7.206 1.00 47.88 239 VAL A N 1
ATOM 1887 C CA . VAL A 1 239 ? -37.388 5.001 -6.159 1.00 47.88 239 VAL A CA 1
ATOM 1888 C C . VAL A 1 239 ? -37.144 3.677 -5.406 1.00 47.88 239 VAL A C 1
ATOM 1890 O O . VAL A 1 239 ? -36.269 3.615 -4.545 1.00 47.88 239 VAL A O 1
ATOM 1893 N N . LYS A 1 240 ? -37.824 2.566 -5.719 1.00 34.75 240 LYS A N 1
ATOM 1894 C CA . LYS A 1 240 ? -37.605 1.304 -4.974 1.00 34.75 240 LYS A CA 1
ATOM 1895 C C . LYS A 1 240 ? -36.411 0.477 -5.497 1.00 34.75 240 LYS A C 1
ATOM 1897 O O . LYS A 1 240 ? -36.376 0.176 -6.689 1.00 34.75 240 LYS A O 1
ATOM 1902 N N . PRO A 1 241 ? -35.483 0.013 -4.633 1.00 33.38 241 PRO A N 1
ATOM 1903 C CA . PRO A 1 241 ? -34.614 -1.118 -4.936 1.00 33.38 241 PRO A CA 1
ATOM 1904 C C . PRO A 1 241 ? -35.333 -2.461 -4.706 1.00 33.38 241 PRO A C 1
ATOM 1906 O O . PRO A 1 241 ? -36.259 -2.572 -3.903 1.00 33.38 241 PRO A O 1
ATOM 1909 N N . VAL A 1 242 ? -34.879 -3.465 -5.455 1.00 31.19 242 VAL A N 1
ATOM 1910 C CA . VAL A 1 242 ? -35.404 -4.835 -5.570 1.00 31.19 242 VAL A CA 1
ATOM 1911 C C . VAL A 1 242 ? -35.338 -5.610 -4.244 1.00 31.19 242 VAL A C 1
ATOM 1913 O O . VAL A 1 242 ? -34.330 -5.581 -3.542 1.00 31.19 242 VAL A O 1
ATOM 1916 N N . THR A 1 243 ? -36.419 -6.328 -3.933 1.00 30.52 243 THR A N 1
ATOM 1917 C CA . THR A 1 243 ? -36.638 -7.184 -2.756 1.00 30.52 243 THR A CA 1
ATOM 1918 C C . THR A 1 243 ? -35.736 -8.428 -2.749 1.00 30.52 243 THR A C 1
ATOM 1920 O O . THR A 1 243 ? -35.667 -9.153 -3.739 1.00 30.52 243 THR A O 1
ATOM 1923 N N . SER A 1 244 ? -35.092 -8.726 -1.615 1.00 30.17 244 SER A N 1
ATOM 1924 C CA . SER A 1 244 ? -34.391 -9.991 -1.349 1.00 30.17 244 SER A CA 1
ATOM 1925 C C . SER A 1 244 ? -35.319 -11.005 -0.669 1.00 30.17 244 SER A C 1
ATOM 1927 O O . SER A 1 244 ? -35.945 -10.677 0.339 1.00 30.17 244 SER A O 1
ATOM 1929 N N . LEU A 1 245 ? -35.374 -12.236 -1.190 1.00 29.69 245 LEU A N 1
ATOM 1930 C CA . LEU A 1 245 ? -36.060 -13.369 -0.563 1.00 29.69 245 LEU A CA 1
ATOM 1931 C C . LEU A 1 245 ? -35.364 -13.803 0.739 1.00 29.69 245 LEU A C 1
ATOM 1933 O O . LEU A 1 245 ? -34.151 -14.000 0.773 1.00 29.69 245 LEU A O 1
ATOM 1937 N N . SER A 1 246 ? -36.156 -14.004 1.790 1.00 25.73 246 SER A N 1
ATOM 1938 C CA . SER A 1 246 ? -35.771 -14.642 3.050 1.00 25.73 246 SER A CA 1
ATOM 1939 C C . SER A 1 246 ? -35.784 -16.167 2.913 1.00 25.73 246 SER A C 1
ATOM 1941 O O . SER A 1 246 ? -36.802 -16.729 2.517 1.00 25.73 246 SER A O 1
ATOM 1943 N N . THR A 1 247 ? -34.700 -16.847 3.289 1.00 26.50 247 THR A N 1
ATOM 1944 C CA . THR A 1 247 ? -34.716 -18.294 3.564 1.00 26.50 247 THR A CA 1
ATOM 1945 C C . THR A 1 247 ? -34.261 -18.523 4.998 1.00 26.50 247 THR A C 1
ATOM 1947 O O . THR A 1 247 ? -33.146 -18.174 5.380 1.00 26.50 247 THR A O 1
ATOM 1950 N N . THR A 1 248 ? -35.174 -19.062 5.793 1.00 28.72 248 THR A N 1
ATOM 1951 C CA . THR A 1 248 ? -35.029 -19.437 7.197 1.00 28.72 248 THR A CA 1
ATOM 1952 C C . THR A 1 248 ? -34.238 -20.742 7.296 1.00 28.72 248 THR A C 1
ATOM 1954 O O . THR A 1 248 ? -34.651 -21.754 6.739 1.00 28.72 248 THR A O 1
ATOM 1957 N N . GLY A 1 249 ? -33.118 -20.737 8.019 1.00 26.45 249 GLY A N 1
ATOM 1958 C CA . GLY A 1 249 ? -32.344 -21.935 8.345 1.00 26.45 249 GLY A CA 1
ATOM 1959 C C . GLY A 1 249 ? -31.810 -21.829 9.769 1.00 26.45 249 GLY A C 1
ATOM 1960 O O . GLY A 1 249 ? -30.893 -21.059 10.031 1.00 26.45 249 GLY A O 1
ATOM 1961 N N . SER A 1 250 ? -32.438 -22.563 10.687 1.00 26.53 250 SER A N 1
ATOM 1962 C CA . SER A 1 250 ? -32.028 -22.704 12.088 1.00 26.53 250 SER A CA 1
ATOM 1963 C C . SER A 1 250 ? -30.724 -23.506 12.169 1.00 26.53 250 SER A C 1
ATOM 1965 O O . SER A 1 250 ? -30.646 -24.576 11.565 1.00 26.53 250 SER A O 1
ATOM 1967 N N . LEU A 1 251 ? -29.714 -23.027 12.905 1.00 25.80 251 LEU A N 1
ATOM 1968 C CA . LEU A 1 251 ? -28.491 -23.790 13.169 1.00 25.80 251 LEU A CA 1
ATOM 1969 C C . LEU A 1 251 ? -28.200 -23.835 14.673 1.00 25.80 251 LEU A C 1
ATOM 1971 O O . LEU A 1 251 ? -28.007 -22.814 15.330 1.00 25.80 251 LEU A O 1
ATOM 1975 N N . HIS A 1 252 ? -28.211 -25.059 15.193 1.00 25.09 252 HIS A N 1
ATOM 1976 C CA . HIS A 1 252 ? -27.996 -25.419 16.586 1.00 25.09 252 HIS A CA 1
ATOM 1977 C C . HIS A 1 252 ? -26.576 -25.074 17.063 1.00 25.09 252 HIS A C 1
ATOM 1979 O O . HIS A 1 252 ? -25.586 -25.434 16.428 1.00 25.09 252 HIS A O 1
ATOM 1985 N N . ILE A 1 253 ? -26.491 -24.427 18.228 1.00 25.78 253 ILE A N 1
ATOM 1986 C CA . ILE A 1 253 ? -25.249 -24.160 18.961 1.00 25.78 253 ILE A CA 1
ATOM 1987 C C . ILE A 1 253 ? -24.835 -25.444 19.690 1.00 25.78 253 ILE A C 1
ATOM 1989 O O . ILE A 1 253 ? -25.480 -25.848 20.658 1.00 25.78 253 ILE A O 1
ATOM 1993 N N . LEU A 1 254 ? -23.749 -26.074 19.246 1.00 23.88 254 LEU A N 1
ATOM 1994 C CA . LEU A 1 254 ? -23.069 -27.145 19.977 1.00 23.88 254 LEU A CA 1
ATOM 1995 C C . LEU A 1 254 ? -21.897 -26.548 20.764 1.00 23.88 254 LEU A C 1
ATOM 1997 O O . LEU A 1 254 ? -20.974 -25.973 20.195 1.00 23.88 254 LEU A O 1
ATOM 2001 N N . HIS A 1 255 ? -21.964 -26.671 22.089 1.00 29.80 255 HIS A N 1
ATOM 2002 C CA . HIS A 1 255 ? -20.884 -26.329 23.013 1.00 29.80 255 HIS A CA 1
ATOM 2003 C C . HIS A 1 255 ? -19.864 -27.470 23.154 1.00 29.80 255 HIS A C 1
ATOM 2005 O O . HIS A 1 255 ? -20.249 -28.635 23.060 1.00 29.80 255 HIS A O 1
ATOM 2011 N N . ARG A 1 256 ? -18.645 -27.068 23.574 1.00 27.73 256 ARG A N 1
ATOM 2012 C CA . ARG A 1 256 ? -17.509 -27.793 24.215 1.00 27.73 256 ARG A CA 1
ATOM 2013 C C . ARG A 1 256 ? -16.298 -28.125 23.325 1.00 27.73 256 ARG A C 1
ATOM 2015 O O . ARG A 1 256 ? -16.478 -28.301 22.128 1.00 27.73 256 ARG A O 1
ATOM 2022 N N . PRO A 1 257 ? -15.109 -28.411 23.912 1.00 27.55 257 PRO A N 1
ATOM 2023 C CA . PRO A 1 257 ? -14.553 -28.050 25.232 1.00 27.55 257 PRO A CA 1
ATOM 2024 C C . PRO A 1 257 ? -13.123 -27.451 25.140 1.00 27.55 257 PRO A C 1
ATOM 2026 O O . PRO A 1 257 ? -12.534 -27.349 24.070 1.00 27.55 257 PRO A O 1
ATOM 2029 N N . ALA A 1 258 ? -12.569 -27.062 26.292 1.00 37.53 258 ALA A N 1
ATOM 2030 C CA . ALA A 1 258 ? -11.245 -26.465 26.462 1.00 37.53 258 ALA A CA 1
ATOM 2031 C C . ALA A 1 258 ? -10.081 -27.359 25.978 1.00 37.53 258 ALA A C 1
ATOM 2033 O O . ALA A 1 258 ? -9.948 -28.507 26.406 1.00 37.53 258 ALA A O 1
ATOM 2034 N N . ALA A 1 259 ? -9.196 -26.789 25.155 1.00 28.42 259 ALA A N 1
ATOM 2035 C CA . ALA A 1 259 ? -7.876 -27.322 24.823 1.00 28.42 259 ALA A CA 1
ATOM 2036 C C . ALA A 1 259 ? -6.859 -26.167 24.714 1.00 28.42 259 ALA A C 1
ATOM 2038 O O . ALA A 1 259 ? -7.221 -25.051 24.363 1.00 28.42 259 ALA A O 1
ATOM 2039 N N . LYS A 1 260 ? -5.604 -26.459 25.077 1.00 29.53 260 LYS A N 1
ATOM 2040 C CA . LYS A 1 260 ? -4.477 -25.537 25.335 1.00 29.53 260 LYS A CA 1
ATOM 2041 C C . LYS A 1 260 ? -4.213 -24.512 24.205 1.00 29.53 260 LYS A C 1
ATOM 2043 O O . LYS A 1 260 ? -4.420 -24.850 23.039 1.00 29.53 260 LYS A O 1
ATOM 2048 N N . PRO A 1 261 ? -3.696 -23.305 24.523 1.00 31.28 261 PRO A N 1
ATOM 2049 C CA . PRO A 1 261 ? -3.585 -22.213 23.560 1.00 31.28 261 PRO A CA 1
ATOM 2050 C C . PRO A 1 261 ? -2.524 -22.506 22.496 1.00 31.28 261 PRO A C 1
ATOM 2052 O O . PRO A 1 261 ? -1.332 -22.576 22.787 1.00 31.28 261 PRO A O 1
ATOM 2055 N N . ASN A 1 262 ? -2.959 -22.640 21.244 1.00 34.78 262 ASN A N 1
ATOM 2056 C CA . ASN A 1 262 ? -2.084 -22.548 20.075 1.00 34.78 262 ASN A CA 1
ATOM 2057 C C . ASN A 1 262 ? -1.969 -21.080 19.639 1.00 34.78 262 ASN A C 1
ATOM 2059 O O . ASN A 1 262 ? -2.842 -20.277 19.959 1.00 34.78 262 ASN A O 1
ATOM 2063 N N . SER A 1 263 ? -0.941 -20.745 18.853 1.00 40.62 263 SER A N 1
ATOM 2064 C CA . SER A 1 263 ? -0.513 -19.399 18.407 1.00 40.62 263 SER A CA 1
ATOM 2065 C C . SER A 1 263 ? -1.610 -18.436 17.900 1.00 40.62 263 SER A C 1
ATOM 2067 O O . SER A 1 263 ? -1.382 -17.236 17.799 1.00 40.62 263 SER A O 1
ATOM 2069 N N . LEU A 1 264 ? -2.812 -18.944 17.617 1.00 39.66 264 LEU A N 1
ATOM 2070 C CA . LEU A 1 264 ? -4.029 -18.196 17.290 1.00 39.66 264 LEU A CA 1
ATOM 2071 C C . LEU A 1 264 ? -4.688 -17.507 18.499 1.00 39.66 264 LEU A C 1
ATOM 2073 O O . LEU A 1 264 ? -5.232 -16.418 18.325 1.00 39.66 264 LEU A O 1
ATOM 2077 N N . GLU A 1 265 ? -4.606 -18.067 19.713 1.00 29.22 265 GLU A N 1
ATOM 2078 C CA . GLU A 1 265 ? -5.086 -17.365 20.916 1.00 29.22 265 GLU A CA 1
ATOM 2079 C C . GLU A 1 265 ? -4.256 -16.107 21.186 1.00 29.22 265 GLU A C 1
ATOM 2081 O O . GLU A 1 265 ? -4.793 -15.113 21.655 1.00 29.22 265 GLU A O 1
ATOM 2086 N N . ILE A 1 266 ? -2.978 -16.090 20.802 1.00 37.59 266 ILE A N 1
ATOM 2087 C CA . ILE A 1 266 ? -2.081 -14.947 21.016 1.00 37.59 266 ILE A CA 1
ATOM 2088 C C . ILE A 1 266 ? -2.425 -13.791 20.057 1.00 37.59 266 ILE A C 1
ATOM 2090 O O . ILE A 1 266 ? -2.463 -12.639 20.479 1.00 37.59 266 ILE A O 1
ATOM 2094 N N . VAL A 1 267 ? -2.765 -14.074 18.792 1.00 35.81 267 VAL A N 1
ATOM 2095 C CA . VAL A 1 267 ? -3.154 -13.037 17.810 1.00 35.81 267 VAL A CA 1
ATOM 2096 C C . VAL A 1 267 ? -4.482 -12.369 18.185 1.00 35.81 267 VAL A C 1
ATOM 2098 O O . VAL A 1 267 ? -4.596 -11.143 18.108 1.00 35.81 267 VAL A O 1
ATOM 2101 N N . LEU A 1 268 ? -5.466 -13.149 18.650 1.00 35.72 268 LEU A N 1
ATOM 2102 C CA . LEU A 1 268 ? -6.752 -12.617 19.119 1.00 35.72 268 LEU A CA 1
ATOM 2103 C C . LEU A 1 268 ? -6.618 -11.908 20.479 1.00 35.72 268 LEU A C 1
ATOM 2105 O O . LEU A 1 268 ? -7.186 -10.833 20.676 1.00 35.72 268 LEU A O 1
ATOM 2109 N N . SER A 1 269 ? -5.821 -12.469 21.395 1.00 30.11 269 SER A N 1
ATOM 2110 C CA . SER A 1 269 ? -5.608 -11.923 22.740 1.00 30.11 269 SER A CA 1
ATOM 2111 C C . SER A 1 269 ? -4.831 -10.602 22.718 1.00 30.11 269 SER A C 1
ATOM 2113 O O . SER A 1 269 ? -5.136 -9.714 23.506 1.00 30.11 269 SER A O 1
ATOM 2115 N N . VAL A 1 270 ? -3.916 -10.379 21.762 1.00 37.38 270 VAL A N 1
ATOM 2116 C CA . VAL A 1 270 ? -3.163 -9.109 21.646 1.00 37.38 270 VAL A CA 1
ATOM 2117 C C . VAL A 1 270 ? -4.003 -7.969 21.047 1.00 37.38 270 VAL A C 1
ATOM 2119 O O . VAL A 1 270 ? -3.888 -6.825 21.492 1.00 37.38 270 VAL A O 1
ATOM 2122 N N . MET A 1 271 ? -4.924 -8.254 20.117 1.00 39.56 271 MET A N 1
ATOM 2123 C CA . MET A 1 271 ? -5.918 -7.257 19.676 1.00 39.56 271 MET A CA 1
ATOM 2124 C C . MET A 1 271 ? -6.889 -6.881 20.811 1.00 39.56 271 MET A C 1
ATOM 2126 O O . MET A 1 271 ? -7.318 -5.729 20.881 1.00 39.56 271 MET A O 1
ATOM 2130 N N . LEU A 1 272 ? -7.175 -7.811 21.733 1.00 37.38 272 LEU A N 1
ATOM 2131 C CA . LEU A 1 272 ? -7.966 -7.559 22.944 1.00 37.38 272 LEU A CA 1
ATOM 2132 C C . LEU A 1 272 ? -7.166 -6.817 24.040 1.00 37.38 272 LEU A C 1
ATOM 2134 O O . LEU A 1 272 ? -7.694 -5.899 24.663 1.00 37.38 272 LEU A O 1
ATOM 2138 N N . LEU A 1 273 ? -5.885 -7.145 24.243 1.00 35.34 273 LEU A N 1
ATOM 2139 C CA . LEU A 1 273 ? -5.004 -6.541 25.259 1.00 35.34 273 LEU A CA 1
ATOM 2140 C C . LEU A 1 273 ? -4.685 -5.068 24.978 1.00 35.34 273 LEU A C 1
ATOM 2142 O O . LEU A 1 273 ? -4.593 -4.276 25.912 1.00 35.34 273 LEU A O 1
ATOM 2146 N N . ILE A 1 274 ? -4.588 -4.668 23.707 1.00 38.75 274 ILE A N 1
ATOM 2147 C CA . ILE A 1 274 ? -4.351 -3.264 23.319 1.00 38.75 274 ILE A CA 1
ATOM 2148 C C . ILE A 1 274 ? -5.630 -2.402 23.463 1.00 38.75 274 ILE A C 1
ATOM 2150 O O . ILE A 1 274 ? -5.572 -1.171 23.417 1.00 38.75 274 ILE A O 1
ATOM 2154 N N . LEU A 1 275 ? -6.796 -3.025 23.677 1.00 37.50 275 LEU A N 1
ATOM 2155 C CA . LEU A 1 275 ? -8.079 -2.343 23.897 1.00 37.50 275 LEU A CA 1
ATOM 2156 C C . LEU A 1 275 ? -8.482 -2.236 25.374 1.00 37.50 275 LEU A C 1
ATOM 2158 O O . LEU A 1 275 ? -9.477 -1.574 25.672 1.00 37.50 275 LEU A O 1
ATOM 2162 N N . SER A 1 276 ? -7.705 -2.813 26.291 1.00 27.19 276 SER A N 1
ATOM 2163 C CA . SER A 1 276 ? -7.928 -2.682 27.732 1.00 27.19 276 SER A CA 1
ATOM 2164 C C . SER A 1 276 ? -7.213 -1.440 28.285 1.00 27.19 276 SER A C 1
ATOM 2166 O O . SER A 1 276 ? -6.034 -1.230 27.988 1.00 27.19 276 SER A O 1
ATOM 2168 N N . PRO A 1 277 ? -7.876 -0.587 29.090 1.00 31.11 277 PRO A N 1
ATOM 2169 C CA . PRO A 1 277 ? -7.209 0.538 29.732 1.00 31.11 277 PRO A CA 1
ATOM 2170 C C . PRO A 1 277 ? -6.192 0.016 30.755 1.00 31.11 277 PRO A C 1
ATOM 2172 O O . PRO A 1 277 ? -6.556 -0.703 31.685 1.00 31.11 277 PRO A O 1
ATOM 2175 N N . LEU A 1 278 ? -4.923 0.398 30.584 1.00 29.80 278 LEU A N 1
ATOM 2176 C CA . LEU A 1 278 ? -3.859 0.201 31.570 1.00 29.80 278 LEU A CA 1
ATOM 2177 C C . LEU A 1 278 ? -4.321 0.763 32.925 1.00 29.80 278 LEU A C 1
ATOM 2179 O O . LEU A 1 278 ? -4.400 1.978 33.095 1.00 29.80 278 LEU A O 1
ATOM 2183 N N . HIS A 1 279 ? -4.640 -0.110 33.881 1.00 29.08 279 HIS A N 1
ATOM 2184 C CA . HIS A 1 279 ? -4.730 0.275 35.286 1.00 29.08 279 HIS A CA 1
ATOM 2185 C C . HIS A 1 279 ? -3.305 0.367 35.833 1.00 29.08 279 HIS A C 1
ATOM 2187 O O . HIS A 1 279 ? -2.591 -0.632 35.889 1.00 29.08 279 HIS A O 1
ATOM 2193 N N . HIS A 1 280 ? -2.890 1.568 36.230 1.00 30.19 280 HIS A N 1
ATOM 2194 C CA . HIS A 1 280 ? -1.753 1.725 37.129 1.00 30.19 280 HIS A CA 1
ATOM 2195 C C . HIS A 1 280 ? -2.195 1.330 38.544 1.00 30.19 280 HIS A C 1
ATOM 2197 O O . HIS A 1 280 ? -3.213 1.850 39.005 1.00 30.19 280 HIS A O 1
ATOM 2203 N N . PRO A 1 281 ? -1.470 0.450 39.254 1.00 30.25 281 PRO A N 1
ATOM 2204 C CA . PRO A 1 281 ? -1.677 0.296 40.682 1.00 30.25 281 PRO A CA 1
ATOM 2205 C C . PRO A 1 281 ? -1.119 1.536 41.390 1.00 30.25 281 PRO A C 1
ATOM 2207 O O . PRO A 1 281 ? 0.070 1.842 41.316 1.00 30.25 281 PRO A O 1
ATOM 2210 N N . THR A 1 282 ? -2.005 2.272 42.052 1.00 31.33 282 THR A N 1
ATOM 2211 C CA . THR A 1 282 ? -1.661 3.315 43.015 1.00 31.33 282 THR A CA 1
ATOM 2212 C C . THR A 1 282 ? -1.073 2.628 44.248 1.00 31.33 282 THR A C 1
ATOM 2214 O O . THR A 1 282 ? -1.811 2.041 45.033 1.00 31.33 282 THR A O 1
ATOM 2217 N N . SER A 1 283 ? 0.248 2.659 44.422 1.00 31.47 283 SER A N 1
ATOM 2218 C CA . SER A 1 283 ? 0.864 2.319 45.707 1.00 31.47 283 SER A CA 1
ATOM 2219 C C . SER A 1 283 ? 0.769 3.530 46.628 1.00 31.47 283 SER A C 1
ATOM 2221 O O . SER A 1 283 ? 1.510 4.498 46.471 1.00 31.47 283 SER A O 1
ATOM 2223 N N . ALA A 1 284 ? -0.159 3.468 47.576 1.00 37.03 284 ALA A N 1
ATOM 2224 C CA . ALA A 1 284 ? -0.114 4.235 48.808 1.00 37.03 284 ALA A CA 1
ATOM 2225 C C . ALA A 1 284 ? -0.063 3.217 49.948 1.00 37.03 284 ALA A C 1
ATOM 2227 O O . ALA A 1 284 ? -1.065 2.570 50.231 1.00 37.03 284 ALA A O 1
ATOM 2228 N N . GLU A 1 285 ? 1.104 3.056 50.564 1.00 33.50 285 GLU A N 1
ATOM 2229 C CA . GLU A 1 285 ? 1.208 2.494 51.907 1.00 33.50 285 GLU A CA 1
ATOM 2230 C C . GLU A 1 285 ? 2.354 3.203 52.635 1.00 33.50 285 GLU A C 1
ATOM 2232 O O . GLU A 1 285 ? 3.523 3.149 52.255 1.00 33.50 285 GLU A O 1
ATOM 2237 N N . GLU A 1 286 ? 1.939 3.975 53.629 1.00 36.25 286 GLU A N 1
ATOM 2238 C CA . GLU A 1 286 ? 2.718 4.705 54.618 1.00 36.25 286 GLU A CA 1
ATOM 2239 C C . GLU A 1 286 ? 3.173 3.712 55.705 1.00 36.25 286 GLU A C 1
ATOM 2241 O O . GLU A 1 286 ? 2.349 2.913 56.158 1.00 36.25 286 GLU A O 1
ATOM 2246 N N . PRO A 1 287 ? 4.442 3.699 56.152 1.00 39.22 287 PRO A N 1
ATOM 2247 C CA . PRO A 1 287 ? 4.837 2.801 57.226 1.00 39.22 287 PRO A CA 1
ATOM 2248 C C . PRO A 1 287 ? 4.471 3.410 58.583 1.00 39.22 287 PRO A C 1
ATOM 2250 O O . PRO A 1 287 ? 5.043 4.413 59.015 1.00 39.22 287 PRO A O 1
ATOM 2253 N N . ALA A 1 288 ? 3.535 2.756 59.272 1.00 37.34 288 ALA A N 1
ATOM 2254 C CA . ALA A 1 288 ? 3.278 2.967 60.686 1.00 37.34 288 ALA A CA 1
ATOM 2255 C C . ALA A 1 288 ? 4.505 2.560 61.516 1.00 37.34 288 ALA A C 1
ATOM 2257 O O . ALA A 1 288 ? 5.046 1.459 61.395 1.00 37.34 288 ALA A O 1
ATOM 2258 N N . SER A 1 289 ? 4.921 3.476 62.378 1.00 41.62 289 SER A N 1
ATOM 2259 C CA . SER A 1 289 ? 5.855 3.261 63.469 1.00 41.62 289 SER A CA 1
ATOM 2260 C C . SER A 1 289 ? 5.281 2.272 64.484 1.00 41.62 289 SER A C 1
ATOM 2262 O O . SER A 1 289 ? 4.167 2.448 64.967 1.00 41.62 289 SER A O 1
ATOM 2264 N N . HIS A 1 290 ? 6.072 1.280 64.893 1.00 42.97 290 HIS A N 1
ATOM 2265 C CA . HIS A 1 290 ? 5.893 0.675 66.207 1.00 42.97 290 HIS A CA 1
ATOM 2266 C C . HIS A 1 290 ? 7.234 0.369 66.869 1.00 42.97 290 HIS A C 1
ATOM 2268 O O . HIS A 1 290 ? 8.104 -0.299 66.319 1.00 42.97 290 HIS A O 1
ATOM 2274 N N . GLN A 1 291 ? 7.355 0.944 68.062 1.00 38.94 291 GLN A N 1
ATOM 2275 C CA . GLN A 1 291 ? 8.354 0.694 69.086 1.00 38.94 291 GLN A CA 1
ATOM 2276 C C . GLN A 1 291 ? 8.203 -0.723 69.648 1.00 38.94 291 GLN A C 1
ATOM 2278 O O . GLN A 1 291 ? 7.085 -1.116 69.984 1.00 38.94 291 GLN A O 1
ATOM 2283 N N . SER A 1 292 ? 9.334 -1.401 69.838 1.00 42.34 292 SER A N 1
ATOM 2284 C CA . SER A 1 292 ? 9.725 -2.122 71.063 1.00 42.34 292 SER A CA 1
ATOM 2285 C C . SER A 1 292 ? 11.125 -2.688 70.878 1.00 42.34 292 SER A C 1
ATOM 2287 O O . SER A 1 292 ? 11.298 -3.425 69.881 1.00 42.34 292 SER A O 1
#

pLDDT: mean 73.27, std 24.8, range [23.88, 98.12]